Protein AF-A0A2M8C7N2-F1 (afdb_monomer)

Secondary structure (DSSP, 8-state):
-EEE-----SSS---EEEE-TTSPEEEEEEE--TT--B-GGG-EE-HHHHSTTS-EE-SSSEEETTTTEESS--TTGGG-TTS-TTBSGGG-TTT-----S-EEEEEE---S-TTTS-TTSGGGGEEE-TTS-EEEEHHHHHHHHHT---EEEEETTSSTTGGGS--SS-S--TTSHHHHHHHHHHHHHHHHHHHHTTPPTT-EEEEEEETTHHHHHHHHHHHHHHHHHHTT---EEEEEEEES--SSS-TT--TTTT--S--TTSS---EEEE--TT-SSS-SPPPTTEEE---TTSPP--THHHHSGGGGTTTGGGHHHHHHHHHHHT-

Mean predicted aligned error: 15.16 Å

Solvent-accessible surface area (backbone atoms only — not comparable to full-atom values): 18308 Å² total; per-residue (Å²): 135,56,81,47,66,52,51,88,70,103,59,102,67,51,38,31,45,29,46,46,80,51,35,22,68,38,87,95,44,62,42,64,63,95,81,68,49,65,44,61,96,73,25,40,36,46,40,86,83,62,36,83,54,35,23,30,44,69,84,88,47,47,34,26,23,78,75,43,27,43,78,49,72,44,93,60,29,83,82,38,79,93,48,66,42,37,56,40,41,86,78,34,55,88,82,43,74,78,70,90,39,48,39,31,38,37,24,22,18,76,28,88,41,91,82,79,26,31,23,45,37,70,57,56,43,37,43,57,49,99,86,68,27,67,75,43,54,55,56,59,47,45,20,61,38,66,75,26,87,34,76,46,52,34,45,23,22,67,67,28,53,64,55,75,76,59,92,78,79,72,96,72,41,61,86,42,55,64,44,26,19,51,52,18,24,57,50,18,52,68,45,33,59,75,53,57,76,46,49,52,94,92,35,48,36,34,37,39,25,27,26,39,3,29,17,8,45,56,21,20,51,51,25,34,53,48,52,27,62,77,66,73,46,96,69,44,65,65,36,35,37,32,34,28,44,24,69,56,70,65,100,82,73,64,92,65,63,90,75,64,67,40,47,86,94,66,81,39,62,51,29,40,32,39,45,41,76,61,8,75,74,54,39,56,77,77,48,79,62,38,46,76,50,85,47,84,79,22,72,90,60,67,34,65,55,34,44,40,80,78,32,37,70,52,46,45,77,44,44,34,62,54,53,50,54,42,63,74,68,74,107

Radius of gyration: 21.18 Å; Cα contacts (8 Å, |Δi|>4): 649; chains: 1; bounding box: 52×59×51 Å

Nearest PDB structures (foldseek):
  6ba9-assembly1_A  TM=5.093E-01  e=1.719E-01  Escherichia coli
  5sye-assembly1_A  TM=3.442E-01  e=2.818E-01  Sus scrofa
  8otz-assembly1_OA  TM=2.436E-01  e=1.049E-01  Bos taurus
  1ghr-assembly1_A  TM=4.992E-01  e=4.271E+00  Hordeum vulgare
  6u42-assembly1_I7  TM=2.974E-01  e=9.696E-01  Chlamydomonas reinhardtii

pLDDT: mean 73.56, std 16.64, range [27.42, 95.62]

Foldseek 3Di:
DDWDWADDDDDDFTFIFDADLLFHTDPPGTTDDPPDQAGPPRFGDPCPPPHDRQWGCPPVFIDGSVVQWTPDFQPCVVVVVVAGRTHAQSVCSVPDHDDPAAEEEEEAAADDDPPQCQQFDQSVQFDADPVRGTPDRLPCLLCVLVVGPHYGGHHLQVGHCPQVPPPPDDPLGSPDLVNSLVQLLVVLLVVQVVNQVSHDPPYAYEYEYAESRLSSPQSNVVNNVVVCVVVVRPYYHAEYEYELYAPNDDPPDPPPPPPDCADPPRNRHAYEYEADQAQQGRHDDDDRNYHYDDLVPFDDDHHVVRRRSNSCVVVSNCSSVVSVVSVVVVD

Structure (mmCIF, N/CA/C/O backbone):
data_AF-A0A2M8C7N2-F1
#
_entry.id   AF-A0A2M8C7N2-F1
#
loop_
_atom_site.group_PDB
_atom_site.id
_atom_site.type_symbol
_atom_site.label_atom_id
_atom_site.label_alt_id
_atom_site.label_comp_id
_atom_site.label_asym_id
_atom_site.label_entity_id
_atom_site.label_seq_id
_atom_site.pdbx_PDB_ins_code
_atom_site.Cartn_x
_atom_site.Cartn_y
_atom_site.Cartn_z
_atom_site.occupancy
_atom_site.B_iso_or_equiv
_atom_site.auth_seq_id
_atom_site.auth_comp_id
_atom_site.auth_asym_id
_atom_site.auth_atom_id
_atom_site.pdbx_PDB_model_num
ATOM 1 N N . MET A 1 1 ? 1.903 -23.472 -10.186 1.00 27.42 1 MET A N 1
ATOM 2 C CA . MET A 1 1 ? 3.137 -23.854 -9.473 1.00 27.42 1 MET A CA 1
ATOM 3 C C . MET A 1 1 ? 3.606 -22.587 -8.793 1.00 27.42 1 MET A C 1
ATOM 5 O O . MET A 1 1 ? 3.911 -21.643 -9.506 1.00 27.42 1 MET A O 1
ATOM 9 N N . PHE A 1 2 ? 3.488 -22.507 -7.470 1.00 33.66 2 PHE A N 1
ATOM 10 C CA . PHE A 1 2 ? 3.912 -21.333 -6.708 1.00 33.66 2 PHE A CA 1
ATOM 11 C C . PHE A 1 2 ? 5.270 -21.667 -6.108 1.00 33.66 2 PHE A C 1
ATOM 13 O O . PHE A 1 2 ? 5.347 -22.578 -5.290 1.00 33.66 2 PHE A O 1
ATOM 20 N N . VAL A 1 3 ? 6.301 -20.983 -6.596 1.00 30.25 3 VAL A N 1
ATOM 21 C CA . VAL A 1 3 ? 7.668 -21.055 -6.082 1.00 30.25 3 VAL A CA 1
ATOM 22 C C . VAL A 1 3 ? 7.855 -19.807 -5.233 1.00 30.25 3 VAL A C 1
ATOM 24 O O . VAL A 1 3 ? 7.684 -18.704 -5.753 1.00 30.25 3 VAL A O 1
ATOM 27 N N . ASP A 1 4 ? 8.173 -19.967 -3.953 1.00 39.66 4 ASP A N 1
ATOM 28 C CA . ASP A 1 4 ? 8.592 -18.858 -3.095 1.00 39.66 4 ASP A CA 1
ATOM 29 C C . ASP A 1 4 ? 10.072 -19.035 -2.723 1.00 39.66 4 ASP A C 1
ATOM 31 O O . ASP A 1 4 ? 10.454 -20.080 -2.187 1.00 39.66 4 ASP A O 1
ATOM 35 N N . GLY A 1 5 ? 10.886 -18.018 -3.030 1.00 39.62 5 GLY A N 1
ATOM 36 C CA . GLY A 1 5 ? 12.242 -17.830 -2.503 1.00 39.62 5 GLY A CA 1
ATOM 37 C C . GLY A 1 5 ? 13.431 -18.213 -3.400 1.00 39.62 5 GLY A C 1
ATOM 38 O O . GLY A 1 5 ? 13.635 -19.372 -3.763 1.00 39.62 5 GLY A O 1
ATOM 39 N N . LEU A 1 6 ? 14.303 -17.227 -3.633 1.00 31.08 6 LEU A N 1
ATOM 40 C CA . LEU A 1 6 ? 15.757 -17.385 -3.575 1.00 31.08 6 LEU A CA 1
ATOM 41 C C . LEU A 1 6 ? 16.323 -16.124 -2.882 1.00 31.08 6 LEU A C 1
ATOM 43 O O . LEU A 1 6 ? 16.165 -15.020 -3.385 1.00 31.08 6 LEU A O 1
ATOM 47 N N . GLU A 1 7 ? 16.949 -16.284 -1.714 1.00 36.16 7 GLU A N 1
ATOM 48 C CA . GLU A 1 7 ? 17.779 -15.274 -1.033 1.00 36.16 7 GLU A CA 1
ATOM 49 C C . GLU A 1 7 ? 19.235 -15.781 -1.009 1.00 36.16 7 GLU A C 1
ATOM 51 O O . GLU A 1 7 ? 19.478 -16.985 -0.857 1.00 36.16 7 GLU A O 1
ATOM 56 N N . LYS A 1 8 ? 20.220 -14.880 -1.131 1.00 32.06 8 LYS A N 1
ATOM 57 C CA . LYS A 1 8 ? 21.636 -15.161 -0.839 1.00 32.06 8 LYS A CA 1
ATOM 58 C C . LYS A 1 8 ? 22.220 -14.075 0.067 1.00 32.06 8 LYS A C 1
ATOM 60 O O . LYS A 1 8 ? 22.469 -12.961 -0.379 1.00 32.06 8 LYS A O 1
ATOM 65 N N . SER A 1 9 ? 22.534 -14.435 1.311 1.00 29.16 9 SER A N 1
ATOM 66 C CA . SER A 1 9 ? 23.458 -13.693 2.177 1.00 29.16 9 SER A CA 1
ATOM 67 C C . SER A 1 9 ? 24.380 -14.662 2.916 1.00 29.16 9 SER A C 1
ATOM 69 O O . SER A 1 9 ? 23.913 -15.618 3.527 1.00 29.16 9 SER A O 1
ATOM 71 N N . ALA A 1 10 ? 25.684 -14.402 2.781 1.00 35.78 10 ALA A N 1
ATOM 72 C CA . ALA A 1 10 ? 26.840 -14.710 3.637 1.00 35.78 10 ALA A CA 1
ATOM 73 C C . ALA A 1 10 ? 26.856 -15.959 4.553 1.00 35.78 10 ALA A C 1
ATOM 75 O O . ALA A 1 10 ? 27.556 -15.976 5.556 1.00 35.78 10 ALA A O 1
ATOM 76 N N . SER A 1 11 ? 26.166 -17.030 4.193 1.00 35.72 11 SER A N 1
ATOM 77 C CA . SER A 1 11 ? 26.468 -18.424 4.530 1.00 35.72 11 SER A CA 1
ATOM 78 C C . SER A 1 11 ? 25.522 -19.252 3.672 1.00 35.72 11 SER A C 1
ATOM 80 O O . SER A 1 11 ? 24.312 -19.095 3.773 1.00 35.72 11 SER A O 1
ATOM 82 N N . ASP A 1 12 ? 26.071 -20.031 2.750 1.00 42.28 12 ASP A N 1
ATOM 83 C CA . ASP A 1 12 ? 25.398 -20.572 1.565 1.00 42.28 12 ASP A CA 1
ATOM 84 C C . ASP A 1 12 ? 24.236 -21.545 1.896 1.00 42.28 12 ASP A C 1
ATOM 86 O O . ASP A 1 12 ? 24.397 -22.762 1.840 1.00 42.28 12 ASP A O 1
ATOM 90 N N . GLN A 1 13 ? 23.053 -21.019 2.247 1.00 41.50 13 GLN A N 1
ATOM 91 C CA . GLN A 1 13 ? 21.801 -21.775 2.382 1.00 41.50 13 GLN A CA 1
ATOM 92 C C . GLN A 1 13 ? 20.613 -20.963 1.838 1.00 41.50 13 GLN A C 1
ATOM 94 O O . GLN A 1 13 ? 20.107 -20.042 2.469 1.00 41.50 13 GLN A O 1
ATOM 99 N N . LYS A 1 14 ? 20.184 -21.314 0.623 1.00 52.25 14 LYS A N 1
ATOM 100 C CA . LYS A 1 14 ? 18.955 -20.852 -0.045 1.00 52.25 14 LYS A CA 1
ATOM 101 C C . LYS A 1 14 ? 17.700 -21.306 0.727 1.00 52.25 14 LYS A C 1
ATOM 103 O O . LYS A 1 14 ? 17.721 -22.345 1.377 1.00 52.25 14 LYS A O 1
ATOM 108 N N . ILE A 1 15 ? 16.591 -20.577 0.607 1.00 57.19 15 ILE A N 1
ATOM 109 C CA . ILE A 1 15 ? 15.266 -21.018 1.076 1.00 57.19 15 ILE A CA 1
ATOM 110 C C . ILE A 1 15 ? 14.335 -21.063 -0.130 1.00 57.19 15 ILE A C 1
ATOM 112 O O . ILE A 1 15 ? 14.239 -20.074 -0.845 1.00 57.19 15 ILE A O 1
ATOM 116 N N . CYS A 1 16 ? 13.698 -22.197 -0.385 1.00 64.38 16 CYS A N 1
ATOM 117 C CA . CYS A 1 16 ? 12.752 -22.422 -1.472 1.00 64.38 16 CYS A CA 1
ATOM 118 C C . CYS A 1 16 ? 11.651 -23.343 -0.951 1.00 64.38 16 CYS A C 1
ATOM 120 O O . CYS A 1 16 ? 11.964 -24.375 -0.356 1.00 64.38 16 CYS A O 1
ATOM 122 N N . LYS A 1 17 ? 10.379 -22.985 -1.130 1.00 72.38 17 LYS A N 1
ATOM 123 C CA . LYS A 1 17 ? 9.247 -23.832 -0.729 1.00 72.38 17 LYS A CA 1
ATOM 124 C C . LYS A 1 17 ? 8.181 -23.840 -1.812 1.00 72.38 17 LYS A C 1
ATOM 126 O O . LYS A 1 17 ? 7.663 -22.790 -2.187 1.00 72.38 17 LYS A O 1
ATOM 131 N N . ASP A 1 18 ? 7.828 -25.038 -2.256 1.00 76.81 18 ASP A N 1
ATOM 132 C CA . ASP A 1 18 ? 6.718 -25.265 -3.170 1.00 76.81 18 ASP A CA 1
ATOM 133 C C . ASP A 1 18 ? 5.496 -25.779 -2.408 1.00 76.81 18 ASP A C 1
ATOM 135 O O . ASP A 1 18 ? 5.594 -26.694 -1.584 1.00 76.81 18 ASP A O 1
ATOM 139 N N . TYR A 1 19 ? 4.317 -25.266 -2.763 1.00 80.00 19 TYR A N 1
ATOM 140 C CA . TYR A 1 19 ? 3.063 -25.621 -2.100 1.00 80.00 19 TYR A CA 1
ATOM 141 C C . TYR A 1 19 ? 2.024 -26.222 -3.054 1.00 80.00 19 TYR A C 1
ATOM 143 O O . TYR A 1 19 ? 1.900 -25.829 -4.218 1.00 80.00 19 TYR A O 1
ATOM 151 N N . TYR A 1 20 ? 1.223 -27.155 -2.536 1.00 81.38 20 TYR A N 1
ATOM 152 C CA . TYR A 1 20 ? -0.060 -27.538 -3.129 1.00 81.38 20 TYR A CA 1
ATOM 153 C C . TYR A 1 20 ? -1.084 -26.398 -2.983 1.00 81.38 20 TYR A C 1
ATOM 155 O O . TYR A 1 20 ? -0.875 -25.457 -2.223 1.00 81.38 20 TYR A O 1
ATOM 163 N N . ALA A 1 21 ? -2.228 -26.492 -3.673 1.00 77.00 21 ALA A N 1
ATOM 164 C CA . ALA A 1 21 ? -3.228 -25.415 -3.743 1.00 77.00 21 ALA A CA 1
ATOM 165 C C . ALA A 1 21 ? -3.735 -24.905 -2.377 1.00 77.00 21 ALA A C 1
ATOM 167 O O . ALA A 1 21 ? -4.110 -23.745 -2.265 1.00 77.00 21 ALA A O 1
ATOM 168 N N . PHE A 1 22 ? -3.732 -25.755 -1.349 1.00 75.62 22 PHE A N 1
ATOM 169 C CA . PHE A 1 22 ? -4.149 -25.418 0.016 1.00 75.62 22 PHE A CA 1
ATOM 170 C C . PHE A 1 22 ? -2.965 -25.147 0.961 1.00 75.62 22 PHE A C 1
ATOM 172 O O . PHE A 1 22 ? -3.141 -25.085 2.172 1.00 75.62 22 PHE A O 1
ATOM 179 N N . GLY A 1 23 ? -1.753 -24.981 0.435 1.00 81.12 23 GLY A N 1
ATOM 180 C CA . GLY A 1 23 ? -0.596 -24.581 1.230 1.00 81.12 23 GLY A CA 1
ATOM 181 C C . GLY A 1 23 ? 0.201 -25.706 1.865 1.00 81.12 23 GLY A C 1
ATOM 182 O O . GLY A 1 23 ? 1.088 -25.434 2.668 1.00 81.12 23 GLY A O 1
ATOM 183 N N . ALA A 1 24 ? -0.092 -26.968 1.541 1.00 86.44 24 ALA A N 1
ATOM 184 C CA . ALA A 1 24 ? 0.727 -28.085 2.003 1.00 86.44 24 ALA A CA 1
ATOM 185 C C . ALA A 1 24 ? 2.068 -28.084 1.266 1.00 86.44 24 ALA A C 1
ATOM 187 O O . ALA A 1 24 ? 2.095 -27.947 0.042 1.00 86.44 24 ALA A O 1
ATOM 188 N N . LEU A 1 25 ? 3.163 -28.268 2.001 1.00 84.38 25 LEU A N 1
ATOM 189 C CA . LEU A 1 25 ? 4.501 -28.367 1.424 1.00 84.38 25 LEU A CA 1
ATOM 190 C C . LEU A 1 25 ? 4.594 -29.567 0.474 1.00 84.38 25 LEU A C 1
ATOM 192 O O . LEU A 1 25 ? 4.187 -30.681 0.811 1.00 84.38 25 LEU A O 1
ATOM 196 N N . MET A 1 26 ? 5.157 -29.356 -0.715 1.00 81.06 26 MET A N 1
ATOM 197 C CA . MET A 1 26 ? 5.355 -30.426 -1.688 1.00 81.06 26 MET A CA 1
ATOM 198 C C . MET A 1 26 ? 6.581 -31.265 -1.303 1.00 81.06 26 MET A C 1
ATOM 200 O O . MET A 1 26 ? 7.676 -30.708 -1.194 1.00 81.06 26 MET A O 1
ATOM 204 N N . PRO A 1 27 ? 6.450 -32.592 -1.110 1.00 81.56 27 PRO A N 1
ATOM 205 C CA . PRO A 1 27 ? 7.571 -33.443 -0.724 1.00 81.56 27 PRO A CA 1
ATOM 206 C C . PRO A 1 27 ? 8.775 -33.276 -1.657 1.00 81.56 27 PRO A C 1
ATOM 208 O O . PRO A 1 27 ? 8.628 -33.265 -2.879 1.00 81.56 27 PRO A O 1
ATOM 211 N N . GLY A 1 28 ? 9.968 -33.130 -1.075 1.00 75.88 28 GLY A N 1
ATOM 212 C CA . GLY A 1 28 ? 11.225 -33.003 -1.823 1.00 75.88 28 GLY A CA 1
ATOM 213 C C . GLY A 1 28 ? 11.419 -31.684 -2.579 1.00 75.88 28 GLY A C 1
ATOM 214 O O . GLY A 1 28 ? 12.415 -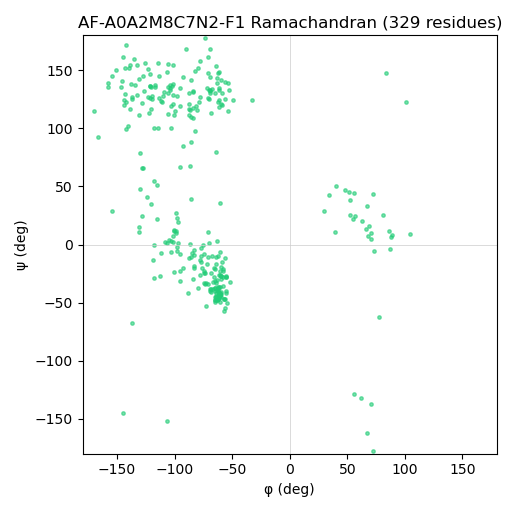31.544 -3.280 1.00 75.88 28 GLY A O 1
ATOM 215 N N . ARG A 1 29 ? 10.502 -30.717 -2.444 1.00 75.00 29 ARG A N 1
ATOM 216 C CA . ARG A 1 29 ? 10.580 -29.395 -3.092 1.00 75.00 29 ARG A CA 1
ATOM 217 C C . ARG A 1 29 ? 10.600 -28.254 -2.082 1.00 75.00 29 ARG A C 1
ATOM 219 O O . ARG A 1 29 ? 10.034 -27.193 -2.306 1.00 75.00 29 ARG A O 1
ATOM 226 N N . ASN A 1 30 ? 11.248 -28.513 -0.948 1.00 74.19 30 ASN A N 1
ATOM 227 C CA . ASN A 1 30 ? 11.473 -27.522 0.092 1.00 74.19 30 ASN A CA 1
ATOM 228 C C . ASN A 1 30 ? 12.935 -27.579 0.513 1.00 74.19 30 ASN A C 1
ATOM 230 O O . ASN A 1 30 ? 13.450 -28.647 0.843 1.00 74.19 30 ASN A O 1
ATOM 234 N N . TYR A 1 31 ? 13.584 -26.429 0.516 1.00 68.88 31 TYR A N 1
ATOM 235 C CA . TYR A 1 31 ? 14.926 -26.220 1.016 1.00 68.88 31 TYR A CA 1
ATOM 236 C C . TYR A 1 31 ? 14.846 -25.035 1.974 1.00 68.88 31 TYR A C 1
ATOM 238 O O . TYR A 1 31 ? 14.323 -23.993 1.606 1.00 68.88 31 TYR A O 1
ATOM 246 N N . SER A 1 32 ? 15.228 -25.208 3.234 1.00 63.84 32 SER A N 1
ATOM 247 C CA . SER A 1 32 ? 15.147 -24.154 4.249 1.00 63.84 32 SER A CA 1
ATOM 248 C C . SER A 1 32 ? 16.124 -24.475 5.377 1.00 63.84 32 SER A C 1
ATOM 250 O O . SER A 1 32 ? 16.183 -25.640 5.770 1.00 63.84 32 SER A O 1
ATOM 252 N N . PRO A 1 33 ? 16.849 -23.491 5.935 1.00 58.22 33 PRO A N 1
ATOM 253 C CA . PRO A 1 33 ? 17.479 -23.640 7.235 1.00 58.22 33 PRO A CA 1
ATOM 254 C C . PRO A 1 33 ? 16.390 -23.865 8.293 1.00 58.22 33 PRO A C 1
ATOM 256 O O . PRO A 1 33 ? 15.285 -23.316 8.183 1.00 58.22 33 PRO A O 1
ATOM 259 N N . ASP A 1 34 ? 16.712 -24.648 9.325 1.00 58.06 34 ASP A N 1
ATOM 260 C CA . ASP A 1 34 ? 15.796 -25.010 10.423 1.00 58.06 34 ASP A CA 1
ATOM 261 C C . ASP A 1 34 ? 15.252 -23.788 11.195 1.00 58.06 34 ASP A C 1
ATOM 263 O O . ASP A 1 34 ? 14.271 -23.891 11.926 1.00 58.06 34 ASP A O 1
ATOM 267 N N . SER A 1 35 ? 15.863 -22.612 11.020 1.00 61.53 35 SER A N 1
ATOM 268 C CA . SER A 1 35 ? 15.507 -21.361 11.694 1.00 61.53 35 SER A CA 1
ATOM 269 C C . SER A 1 35 ? 14.398 -20.543 11.016 1.00 61.53 35 SER A C 1
ATOM 271 O O . SER A 1 35 ? 13.911 -19.584 11.617 1.00 61.53 35 SER A O 1
ATOM 273 N N . TYR A 1 36 ? 13.987 -20.867 9.784 1.00 69.62 36 TYR A N 1
ATOM 274 C CA . TYR A 1 36 ? 12.999 -20.059 9.061 1.00 69.62 36 TYR A CA 1
ATOM 275 C C . TYR A 1 36 ? 11.560 -20.431 9.435 1.00 69.62 36 TYR A C 1
ATOM 277 O O . TYR A 1 36 ? 11.092 -21.545 9.182 1.00 69.62 36 TYR A O 1
ATOM 285 N N . ARG A 1 37 ? 10.840 -19.460 10.005 1.00 74.69 37 ARG A N 1
ATOM 286 C CA . ARG A 1 37 ? 9.530 -19.670 10.635 1.00 74.69 37 ARG A CA 1
ATOM 287 C C . ARG A 1 37 ? 8.331 -19.384 9.740 1.00 74.69 37 ARG A C 1
ATOM 289 O O . ARG A 1 37 ? 7.240 -19.721 10.149 1.00 74.69 37 ARG A O 1
ATOM 296 N N . PHE A 1 38 ? 8.476 -18.821 8.541 1.00 76.19 38 PHE A N 1
ATOM 297 C CA . PHE A 1 38 ? 7.322 -18.443 7.705 1.00 76.19 38 PHE A CA 1
ATOM 298 C C . PHE A 1 38 ? 7.036 -19.450 6.579 1.00 76.19 38 PHE A C 1
ATOM 300 O O . PHE A 1 38 ? 7.917 -20.209 6.153 1.00 76.19 38 PHE A O 1
ATOM 307 N N . GLY A 1 39 ? 5.783 -19.504 6.129 1.00 75.19 39 GLY A N 1
ATOM 308 C CA . GLY A 1 39 ? 5.278 -20.507 5.197 1.00 75.19 39 GLY A CA 1
ATOM 309 C C . GLY A 1 39 ? 4.232 -19.976 4.214 1.00 75.19 39 GLY A C 1
ATOM 310 O O . GLY A 1 39 ? 4.307 -18.845 3.738 1.00 75.19 39 GLY A O 1
ATOM 311 N N . PHE A 1 40 ? 3.258 -20.821 3.878 1.00 74.12 40 PHE A N 1
ATOM 312 C CA . PHE A 1 40 ? 2.191 -20.497 2.929 1.00 74.12 40 PHE A CA 1
ATOM 313 C C . PHE A 1 40 ? 1.416 -19.231 3.337 1.00 74.12 40 PHE A C 1
ATOM 315 O O . PHE A 1 40 ? 1.136 -19.017 4.516 1.00 74.12 40 PHE A O 1
ATOM 322 N N . ASN A 1 41 ? 1.079 -18.390 2.352 1.00 64.12 41 ASN A N 1
ATOM 323 C CA . ASN A 1 41 ? 0.494 -17.052 2.537 1.00 64.12 41 ASN A CA 1
ATOM 324 C C . ASN A 1 41 ? 1.310 -16.108 3.446 1.00 64.12 41 ASN A C 1
ATOM 326 O O . ASN A 1 41 ? 0.757 -15.156 3.987 1.00 64.12 41 ASN A O 1
ATOM 330 N N . GLY A 1 42 ? 2.614 -16.356 3.621 1.00 69.25 42 GLY A N 1
ATOM 331 C CA . GLY A 1 42 ? 3.477 -15.557 4.495 1.00 69.25 42 GLY A CA 1
ATOM 332 C C . GLY A 1 42 ? 3.194 -15.746 5.988 1.00 69.25 42 GLY A C 1
ATOM 333 O O . GLY A 1 42 ? 3.732 -15.000 6.802 1.00 69.25 42 GLY A O 1
ATOM 334 N N . MET A 1 43 ? 2.365 -16.729 6.349 1.00 71.38 43 MET A N 1
ATOM 335 C CA . MET A 1 43 ? 1.972 -16.988 7.731 1.00 71.38 43 MET A CA 1
ATOM 336 C C . MET A 1 43 ? 3.053 -17.755 8.478 1.00 71.38 43 MET A C 1
ATOM 338 O O . MET A 1 43 ? 3.831 -18.511 7.886 1.00 71.38 43 MET A O 1
ATOM 342 N N . GLU A 1 44 ? 3.110 -17.553 9.790 1.00 77.62 44 GLU A N 1
ATOM 343 C CA . GLU A 1 44 ? 4.074 -18.239 10.637 1.00 77.62 44 GLU A CA 1
ATOM 344 C C . GLU A 1 44 ? 3.732 -19.734 10.731 1.00 77.62 44 GLU A C 1
ATOM 346 O O . GLU A 1 44 ? 2.586 -20.121 10.937 1.00 77.62 44 GLU A O 1
ATOM 351 N N . MET A 1 45 ? 4.729 -20.592 10.548 1.00 82.56 45 MET A N 1
ATOM 352 C CA . MET A 1 45 ? 4.637 -22.031 10.725 1.00 82.56 45 MET A CA 1
ATOM 353 C C . MET A 1 45 ? 4.893 -22.382 12.185 1.00 82.56 45 MET A C 1
ATOM 355 O O . MET A 1 45 ? 6.011 -22.249 12.691 1.00 82.56 45 MET A O 1
ATOM 359 N N . ASP A 1 46 ? 3.870 -22.924 12.826 1.00 83.12 46 ASP A N 1
ATOM 360 C CA . ASP A 1 46 ? 4.001 -23.563 14.124 1.00 83.12 46 ASP A CA 1
ATOM 361 C C . ASP A 1 46 ? 4.408 -25.033 13.934 1.00 83.12 46 ASP A C 1
ATOM 363 O O . ASP A 1 46 ? 3.593 -25.951 13.807 1.00 83.12 46 ASP A O 1
ATOM 367 N N . ASN A 1 47 ? 5.714 -25.270 13.871 1.00 82.12 47 ASN A N 1
ATOM 368 C CA . ASN A 1 47 ? 6.239 -26.610 13.623 1.00 82.12 47 ASN A CA 1
ATOM 369 C C . ASN A 1 47 ? 6.178 -27.526 14.860 1.00 82.12 47 ASN A C 1
ATOM 371 O O . ASN A 1 47 ? 6.407 -28.729 14.714 1.00 82.12 47 ASN A O 1
ATOM 375 N N . GLU A 1 48 ? 5.866 -27.002 16.052 1.00 79.50 48 GLU A N 1
ATOM 376 C CA . GLU A 1 48 ? 5.872 -27.775 17.302 1.00 79.50 48 GLU A CA 1
ATOM 377 C C . GLU A 1 48 ? 4.692 -28.750 17.377 1.00 79.50 48 GLU A C 1
ATOM 379 O O . GLU A 1 48 ? 4.818 -29.855 17.905 1.00 79.50 48 GLU A O 1
ATOM 384 N N . VAL A 1 49 ? 3.547 -28.371 16.804 1.00 76.06 49 VAL A N 1
ATOM 385 C CA . VAL A 1 49 ? 2.291 -29.114 16.989 1.00 76.06 49 VAL A CA 1
ATOM 386 C C . VAL A 1 49 ? 2.113 -30.234 15.961 1.00 76.06 49 VAL A C 1
ATOM 388 O O . VAL A 1 49 ? 1.654 -31.327 16.297 1.00 76.06 49 VAL A O 1
ATOM 391 N N . LYS A 1 50 ? 2.436 -29.985 14.684 1.00 79.44 50 LYS A N 1
ATOM 392 C CA . LYS A 1 50 ? 2.168 -30.926 13.569 1.00 79.44 50 LYS A CA 1
ATOM 393 C C . LYS A 1 50 ? 3.375 -31.187 12.666 1.00 79.44 50 LYS A C 1
ATOM 395 O O . LYS A 1 50 ? 3.225 -31.752 11.576 1.00 79.44 50 LYS A O 1
ATOM 400 N N . GLY A 1 51 ? 4.567 -30.818 13.124 1.00 80.25 51 GLY A N 1
ATOM 401 C CA . GLY A 1 51 ? 5.784 -30.868 12.326 1.00 80.25 51 GLY A CA 1
ATOM 402 C C . GLY A 1 51 ? 5.818 -29.787 11.245 1.00 80.25 51 GLY A C 1
ATOM 403 O O . GLY A 1 51 ? 4.908 -28.967 11.116 1.00 80.25 51 GLY A O 1
ATOM 404 N N . THR A 1 52 ? 6.886 -29.802 10.452 1.00 80.25 52 THR A N 1
ATOM 405 C CA . THR A 1 52 ? 7.248 -28.694 9.565 1.00 80.25 52 THR A CA 1
ATOM 406 C C . THR A 1 52 ? 6.166 -28.337 8.544 1.00 80.25 52 THR A C 1
ATOM 408 O O . THR A 1 52 ? 5.805 -29.163 7.707 1.00 80.25 52 THR A O 1
ATOM 411 N N . GLY A 1 53 ? 5.683 -27.090 8.592 1.00 76.06 53 GLY A N 1
ATOM 412 C CA . GLY A 1 53 ? 4.763 -26.503 7.608 1.00 76.06 53 GLY A CA 1
ATOM 413 C C . GLY A 1 53 ? 3.346 -27.080 7.601 1.00 76.06 53 GLY A C 1
ATOM 414 O O . GLY A 1 53 ? 2.616 -26.880 6.634 1.00 76.06 53 GLY A O 1
ATOM 415 N N . ASN A 1 54 ? 2.954 -27.798 8.657 1.00 84.44 54 ASN A N 1
ATOM 416 C CA . ASN A 1 54 ? 1.645 -28.458 8.767 1.00 84.44 54 ASN A CA 1
ATOM 417 C C . ASN A 1 54 ? 0.678 -27.764 9.734 1.00 84.44 54 ASN A C 1
ATOM 419 O O . ASN A 1 54 ? -0.437 -28.244 9.949 1.00 84.44 54 ASN A O 1
ATOM 423 N N . SER A 1 55 ? 1.114 -26.665 10.332 1.00 85.69 55 SER A N 1
ATOM 424 C CA . SER A 1 55 ? 0.319 -25.794 11.184 1.00 85.69 55 SER A CA 1
ATOM 425 C C . SER A 1 55 ? 0.759 -24.372 10.883 1.00 85.69 55 SER A C 1
ATOM 427 O O . SER A 1 55 ? 1.953 -24.075 10.934 1.00 85.69 55 SER A O 1
ATOM 429 N N . LEU A 1 56 ? -0.184 -23.528 10.487 1.00 79.94 56 LEU A N 1
ATOM 430 C CA . LEU A 1 56 ? 0.074 -22.141 10.130 1.00 79.94 56 LEU A CA 1
ATOM 431 C C . LEU A 1 56 ? -0.764 -21.243 11.028 1.00 79.94 56 LEU A C 1
ATOM 433 O O . LEU A 1 56 ? -1.982 -21.416 11.108 1.00 79.94 56 LEU A O 1
ATOM 437 N N . ASP A 1 57 ? -0.114 -20.303 11.695 1.00 78.75 57 ASP A N 1
ATOM 438 C CA . ASP A 1 57 ? -0.778 -19.320 12.532 1.00 78.75 57 ASP A CA 1
ATOM 439 C C . ASP A 1 57 ? -1.231 -18.130 11.677 1.00 78.75 57 ASP A C 1
ATOM 441 O O . ASP A 1 57 ? -0.418 -17.360 11.168 1.00 78.75 57 ASP A O 1
ATOM 445 N N . PHE A 1 58 ? -2.549 -18.008 11.499 1.00 68.19 58 PHE A N 1
ATOM 446 C CA . PHE A 1 58 ? -3.200 -16.878 10.828 1.00 68.19 58 PHE A CA 1
ATOM 447 C C . PHE A 1 58 ? -3.720 -15.846 11.852 1.00 68.19 58 PHE A C 1
ATOM 449 O O . PHE A 1 58 ? -4.635 -15.073 11.570 1.00 68.19 58 PHE A O 1
ATOM 456 N N . GLY A 1 59 ? -3.202 -15.871 13.081 1.00 76.31 59 GLY A N 1
ATOM 457 C CA . GLY A 1 59 ? -3.547 -14.991 14.194 1.00 76.31 59 GLY A CA 1
ATOM 458 C C . GLY A 1 59 ? -4.866 -15.364 14.868 1.00 76.31 59 GLY A C 1
ATOM 459 O O . GLY A 1 59 ? -4.904 -15.711 16.045 1.00 76.31 59 GLY A O 1
ATOM 460 N N . ALA A 1 60 ? -5.979 -15.295 14.135 1.00 64.12 60 ALA A N 1
ATOM 461 C CA . ALA A 1 60 ? -7.301 -15.598 14.692 1.00 64.12 60 ALA A CA 1
ATOM 462 C C . ALA A 1 60 ? -7.566 -17.107 14.820 1.00 64.12 60 ALA A C 1
ATOM 464 O O . ALA A 1 60 ? -8.393 -17.535 15.627 1.00 64.12 60 ALA A O 1
ATOM 465 N N . ARG A 1 61 ? -6.913 -17.912 13.977 1.00 77.88 61 ARG A N 1
ATOM 466 C CA . ARG A 1 61 ? -7.097 -19.361 13.883 1.00 77.88 61 ARG A CA 1
ATOM 467 C C . ARG A 1 61 ? -5.805 -20.021 13.425 1.00 77.88 61 ARG A C 1
ATOM 469 O O . ARG A 1 61 ? -5.072 -19.470 12.610 1.00 77.88 61 ARG A O 1
ATOM 476 N N . ILE A 1 62 ? -5.614 -21.260 13.864 1.00 82.31 62 ILE A N 1
ATOM 477 C CA . ILE A 1 62 ? -4.582 -22.140 13.325 1.00 82.31 62 ILE A CA 1
ATOM 478 C C . ILE A 1 62 ? -5.139 -22.895 12.115 1.00 82.31 62 ILE A C 1
ATOM 480 O O . ILE A 1 62 ? -6.225 -23.484 12.175 1.00 82.31 62 ILE A O 1
ATOM 484 N N . TYR A 1 63 ? -4.388 -22.883 11.021 1.00 83.75 63 TYR A N 1
ATOM 485 C CA . TYR A 1 63 ? -4.712 -23.536 9.760 1.00 83.75 63 TYR A CA 1
ATOM 486 C C . TYR A 1 63 ? -3.896 -24.819 9.572 1.00 83.75 63 TYR A C 1
ATOM 488 O O . TYR A 1 63 ? -2.683 -24.820 9.772 1.00 83.75 63 TYR A O 1
ATOM 496 N N . ASP A 1 64 ? -4.549 -25.907 9.151 1.00 88.38 64 ASP A N 1
ATOM 497 C CA . ASP A 1 64 ? -3.871 -27.137 8.726 1.00 88.38 64 ASP A CA 1
ATOM 498 C C . ASP A 1 64 ? -3.873 -27.227 7.192 1.00 88.38 64 ASP A C 1
ATOM 500 O O . ASP A 1 64 ? -4.880 -27.634 6.590 1.00 88.38 64 ASP A O 1
ATOM 504 N N . PRO A 1 65 ? -2.754 -26.873 6.537 1.00 84.38 65 PRO A N 1
ATOM 505 C CA . PRO A 1 65 ? -2.659 -26.865 5.083 1.00 84.38 65 PRO A CA 1
ATOM 506 C C . PRO A 1 65 ? -2.784 -28.251 4.443 1.00 84.38 65 PRO A C 1
ATOM 508 O O . PRO A 1 65 ? -3.137 -28.349 3.268 1.00 84.38 65 PRO A O 1
ATOM 511 N N . ARG A 1 66 ? -2.535 -29.338 5.191 1.00 86.12 66 ARG A N 1
ATOM 512 C CA . ARG A 1 66 ? -2.688 -30.712 4.678 1.00 86.12 66 ARG A CA 1
ATOM 513 C C . ARG A 1 66 ? -4.152 -31.071 4.478 1.00 86.12 66 ARG A C 1
ATOM 515 O O . ARG A 1 66 ? -4.485 -31.833 3.577 1.00 86.12 66 ARG A O 1
ATOM 522 N N . LEU A 1 67 ? -5.008 -30.545 5.350 1.00 86.50 67 LEU A N 1
ATOM 523 C CA . LEU A 1 67 ? -6.448 -30.773 5.315 1.00 86.50 67 LEU A CA 1
ATOM 524 C C . LEU A 1 67 ? -7.181 -29.690 4.522 1.00 86.50 67 LEU A C 1
ATOM 526 O O . LEU A 1 67 ? -8.315 -29.909 4.099 1.00 86.50 67 LEU A O 1
ATOM 530 N N . GLY A 1 68 ? -6.569 -28.519 4.338 1.00 83.88 68 GLY A N 1
ATOM 531 C CA . GLY A 1 68 ? -7.251 -27.365 3.766 1.00 83.88 68 GLY A CA 1
ATOM 532 C C . GLY A 1 68 ? -8.347 -26.827 4.688 1.00 83.88 68 GLY A C 1
ATOM 533 O O . GLY A 1 68 ? -9.410 -26.417 4.213 1.00 83.88 68 GLY A O 1
ATOM 534 N N . ARG A 1 69 ? -8.149 -26.916 6.012 1.00 85.19 69 ARG A N 1
ATOM 535 C CA . ARG A 1 69 ? -9.171 -26.610 7.026 1.00 85.19 69 ARG A CA 1
ATOM 536 C C . ARG A 1 69 ? -8.600 -25.851 8.216 1.00 85.19 69 ARG A C 1
ATOM 538 O O . ARG A 1 69 ? -7.441 -26.029 8.589 1.00 85.19 69 ARG A O 1
ATOM 545 N N . TRP A 1 70 ? -9.457 -25.059 8.849 1.00 81.81 70 TRP A N 1
ATOM 546 C CA . TRP A 1 70 ? -9.185 -24.473 10.158 1.00 81.81 70 TRP A CA 1
ATOM 547 C C . TRP A 1 70 ? -9.231 -25.531 11.259 1.00 81.81 70 TRP A C 1
ATOM 549 O O . TRP A 1 70 ? -10.025 -26.469 11.196 1.00 81.81 70 TRP A O 1
ATOM 559 N N . LEU A 1 71 ? -8.410 -25.355 12.294 1.00 84.31 71 LEU A N 1
ATOM 560 C CA . LEU A 1 71 ? -8.441 -26.192 13.498 1.00 84.31 71 LEU A CA 1
ATOM 561 C C . LEU A 1 71 ? -9.475 -25.728 14.532 1.00 84.31 71 LEU A C 1
ATOM 563 O O . LEU A 1 71 ? -9.733 -26.439 15.500 1.00 84.31 71 LEU A O 1
ATOM 567 N N . ALA A 1 72 ? -10.097 -24.573 14.303 1.00 79.56 72 ALA A N 1
ATOM 568 C CA . ALA A 1 72 ? -11.181 -24.023 15.106 1.00 79.56 72 ALA A CA 1
ATOM 569 C C . ALA A 1 72 ? -12.330 -23.546 14.204 1.00 79.56 72 ALA A C 1
ATOM 571 O O . ALA A 1 72 ? -12.109 -23.214 13.037 1.00 79.56 72 ALA A O 1
ATOM 572 N N . CYS A 1 73 ? -13.552 -23.508 14.747 1.00 77.12 73 CYS A N 1
ATOM 573 C CA . CYS A 1 73 ? -14.702 -22.934 14.047 1.00 77.12 73 CYS A CA 1
ATOM 574 C C . CYS A 1 73 ? -14.457 -21.460 13.714 1.00 77.12 73 CYS A C 1
ATOM 576 O O . CYS A 1 73 ? -13.935 -20.715 14.542 1.00 77.12 73 CYS A O 1
ATOM 578 N N . ASP A 1 74 ? -14.905 -21.029 12.536 1.00 67.38 74 ASP A N 1
ATOM 579 C CA . ASP A 1 74 ? -15.003 -19.616 12.189 1.00 67.38 74 ASP A CA 1
ATOM 580 C C . ASP A 1 74 ? -15.933 -18.879 13.170 1.00 67.38 74 ASP A C 1
ATOM 582 O O . ASP A 1 74 ? -17.116 -19.230 13.254 1.00 67.38 74 ASP A O 1
ATOM 586 N N . PRO A 1 75 ? -15.458 -17.843 13.887 1.00 63.97 75 PRO A N 1
ATOM 587 C CA . PRO A 1 75 ? -16.315 -17.011 14.732 1.00 63.97 75 PRO A CA 1
ATOM 588 C C . PRO A 1 75 ? -17.473 -16.348 13.966 1.00 63.97 75 PRO A C 1
ATOM 590 O O . PRO A 1 75 ? -18.487 -15.992 14.561 1.00 63.97 75 PRO A O 1
ATOM 593 N N . LEU A 1 76 ? -17.3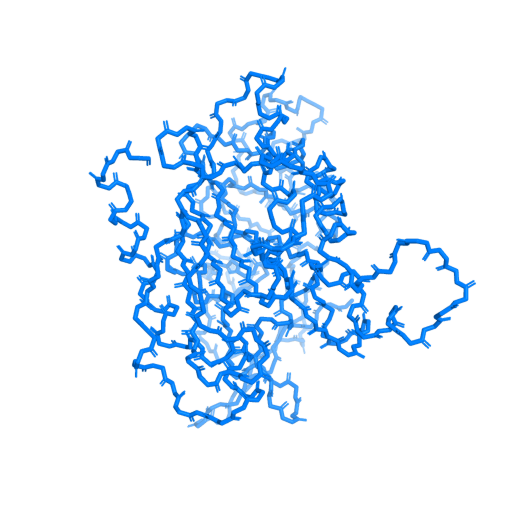40 -16.193 12.645 1.00 59.75 76 LEU A N 1
ATOM 594 C CA . LEU A 1 76 ? -18.341 -15.628 11.745 1.00 59.75 76 LEU A CA 1
ATOM 595 C C . LEU A 1 76 ? -19.129 -16.689 10.972 1.00 59.75 76 LEU A C 1
ATOM 597 O O . LEU A 1 76 ? -19.888 -16.329 10.073 1.00 59.75 76 LEU A O 1
ATOM 601 N N . ALA A 1 77 ? -19.021 -17.972 11.329 1.00 64.25 77 ALA A N 1
ATOM 602 C CA . ALA A 1 77 ? -19.747 -19.054 10.660 1.00 64.25 77 ALA A CA 1
ATOM 603 C C . ALA A 1 77 ? -21.259 -18.800 10.550 1.00 64.25 77 ALA A C 1
ATOM 605 O O . ALA A 1 77 ? -21.881 -19.171 9.562 1.00 64.25 77 ALA A O 1
ATOM 606 N N . VAL A 1 78 ? -21.847 -18.102 11.528 1.00 68.12 78 VAL A N 1
ATOM 607 C CA . VAL A 1 78 ? -23.274 -17.736 11.541 1.00 68.12 78 VAL A CA 1
ATOM 608 C C . VAL A 1 78 ? -23.671 -16.868 10.336 1.00 68.12 78 VAL A C 1
ATOM 610 O O . VAL A 1 78 ? -24.817 -16.919 9.901 1.00 68.12 78 VAL A O 1
ATOM 613 N N . LYS A 1 79 ? -22.738 -16.096 9.761 1.00 51.72 79 LYS A N 1
ATOM 614 C CA . LYS A 1 79 ? -22.977 -15.286 8.554 1.00 51.72 79 LYS A CA 1
ATOM 615 C C . LYS A 1 79 ? -22.988 -16.118 7.263 1.00 51.72 79 LYS A C 1
ATOM 617 O O . LYS A 1 79 ? -23.465 -15.628 6.245 1.00 51.72 79 LYS A O 1
ATOM 622 N N . TYR A 1 80 ? -22.494 -17.356 7.309 1.00 60.34 80 TYR A N 1
ATOM 623 C CA . TYR A 1 80 ? -22.369 -18.258 6.164 1.00 60.34 80 TYR A CA 1
ATOM 624 C C . TYR A 1 80 ? -23.003 -19.622 6.483 1.00 60.34 80 TYR A C 1
ATOM 626 O O . TYR A 1 80 ? -22.291 -20.622 6.569 1.00 60.34 80 TYR A O 1
ATOM 634 N N . PRO A 1 81 ? -24.334 -19.689 6.673 1.00 75.81 81 PRO A N 1
ATOM 635 C CA . PRO A 1 81 ? -25.008 -20.910 7.125 1.00 75.81 81 PRO A CA 1
ATOM 636 C C . PRO A 1 81 ? -24.819 -22.100 6.171 1.00 75.81 81 PRO A C 1
ATOM 638 O O . PRO A 1 81 ? -24.820 -23.246 6.617 1.00 75.81 81 PRO A O 1
ATOM 641 N N . ASP A 1 82 ? -24.597 -21.828 4.882 1.00 77.56 82 ASP A N 1
ATOM 642 C CA . ASP A 1 82 ? -24.414 -22.845 3.840 1.00 77.56 82 ASP A CA 1
ATOM 643 C C . ASP A 1 82 ? -22.955 -23.322 3.700 1.00 77.56 82 ASP A C 1
ATOM 645 O O . ASP A 1 82 ? -22.639 -24.157 2.849 1.00 77.56 82 ASP A O 1
ATOM 649 N N . VAL A 1 83 ? -22.039 -22.796 4.519 1.00 67.44 83 VAL A N 1
ATOM 650 C CA . VAL A 1 83 ? -20.605 -23.088 4.454 1.00 67.44 83 VAL A CA 1
ATOM 651 C C . VAL A 1 83 ? -20.146 -23.686 5.776 1.00 67.44 83 VAL A C 1
ATOM 653 O O . VAL A 1 83 ? -20.462 -23.198 6.856 1.00 67.44 83 VAL A O 1
ATOM 656 N N . SER A 1 84 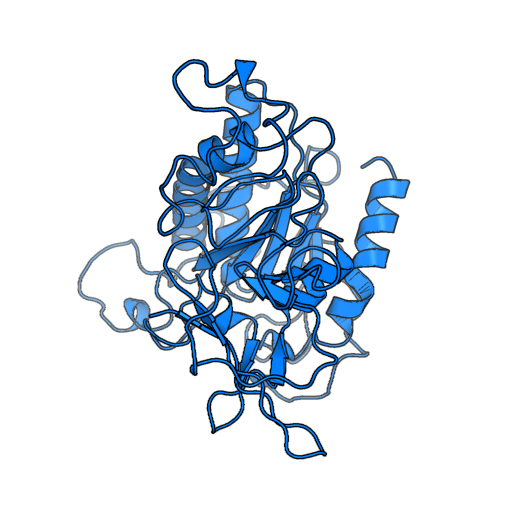? -19.347 -24.754 5.705 1.00 79.12 84 SER A N 1
ATOM 657 C CA . SER A 1 84 ? -18.795 -25.359 6.918 1.00 79.12 84 SER A CA 1
ATOM 658 C C . SER A 1 84 ? -17.910 -24.352 7.672 1.00 79.12 84 SER A C 1
ATOM 660 O O . SER A 1 84 ? -17.029 -23.753 7.040 1.00 79.12 84 SER A O 1
ATOM 662 N N . PRO A 1 85 ? -18.043 -24.232 9.010 1.00 81.00 85 PRO A N 1
ATOM 663 C CA . PRO A 1 85 ? -17.263 -23.304 9.838 1.00 81.00 85 PRO A CA 1
ATOM 664 C C . PRO A 1 85 ? -15.751 -23.576 9.816 1.00 81.00 85 PRO A C 1
ATOM 666 O O . PRO A 1 85 ? -14.974 -22.773 10.318 1.00 81.00 85 PRO A O 1
ATOM 669 N N . TYR A 1 86 ? -15.318 -24.703 9.251 1.00 81.06 86 TYR A N 1
ATOM 670 C CA . TYR A 1 86 ? -13.909 -25.081 9.135 1.00 81.06 86 TYR A CA 1
ATOM 671 C C . TYR A 1 86 ? -13.332 -24.841 7.735 1.00 81.06 86 TYR A C 1
ATOM 673 O O . TYR A 1 86 ? -12.180 -25.189 7.471 1.00 81.06 86 TYR A O 1
ATOM 681 N N . THR A 1 87 ? -14.127 -24.289 6.816 1.00 73.38 87 THR A N 1
ATOM 682 C CA . THR A 1 87 ? -13.727 -24.097 5.420 1.00 73.38 87 THR A CA 1
ATOM 683 C C . THR A 1 87 ? -12.667 -23.013 5.312 1.00 73.38 87 THR A C 1
ATOM 685 O O . THR A 1 87 ? -12.873 -21.880 5.737 1.00 73.38 87 THR A O 1
ATOM 688 N N . PHE A 1 88 ? -11.542 -23.350 4.689 1.00 69.75 88 PHE A N 1
ATOM 689 C CA . PHE A 1 88 ? -10.532 -22.369 4.328 1.00 69.75 88 PHE A CA 1
ATOM 690 C C . PHE A 1 88 ? -10.938 -21.667 3.035 1.00 69.75 88 PHE A C 1
ATOM 692 O O . PHE A 1 88 ? -11.106 -22.321 2.002 1.00 69.75 88 PHE A O 1
ATOM 699 N N . VAL A 1 89 ? -11.121 -20.347 3.110 1.00 65.38 89 VAL A N 1
ATOM 700 C CA . VAL A 1 89 ? -11.360 -19.464 1.960 1.00 65.38 89 VAL A CA 1
ATOM 701 C C . VAL A 1 89 ? -12.449 -19.978 1.001 1.00 65.38 89 VAL A C 1
ATOM 703 O O . VAL A 1 89 ? -12.240 -20.055 -0.206 1.00 65.38 89 VAL A O 1
ATOM 706 N N . LEU A 1 90 ? -13.598 -20.416 1.527 1.00 70.69 90 LEU A N 1
ATOM 707 C CA . LEU A 1 90 ? -14.709 -20.961 0.724 1.00 70.69 90 LEU A CA 1
ATOM 708 C C . LEU A 1 90 ? -14.305 -22.095 -0.254 1.00 70.69 90 LEU A C 1
ATOM 710 O O . LEU A 1 90 ? -14.972 -22.318 -1.259 1.00 70.69 90 LEU A O 1
ATOM 714 N N . ASN A 1 91 ? -13.225 -22.833 0.038 1.00 67.56 91 ASN A N 1
ATOM 715 C CA . ASN A 1 91 ? -12.592 -23.823 -0.847 1.00 67.56 91 ASN A CA 1
ATOM 716 C C . ASN A 1 91 ? -12.020 -23.258 -2.163 1.00 67.56 91 ASN A C 1
ATOM 718 O O . ASN A 1 91 ? -11.754 -24.019 -3.093 1.00 67.56 91 AS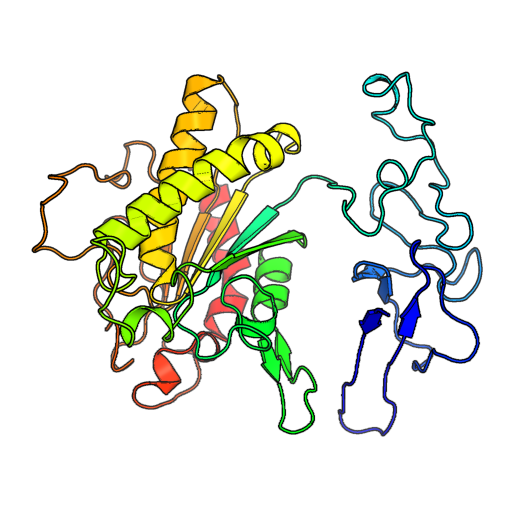N A O 1
ATOM 722 N N . THR A 1 92 ? -11.757 -21.955 -2.236 1.00 61.91 92 THR A N 1
ATOM 723 C CA . THR A 1 92 ? -11.153 -21.285 -3.396 1.00 61.91 92 THR A CA 1
ATOM 724 C C . THR A 1 92 ? -9.799 -20.638 -3.058 1.00 61.91 92 THR A C 1
ATOM 726 O O . THR A 1 92 ? -9.612 -19.455 -3.335 1.00 61.91 92 THR A O 1
ATOM 729 N N . PRO A 1 93 ? -8.811 -21.372 -2.505 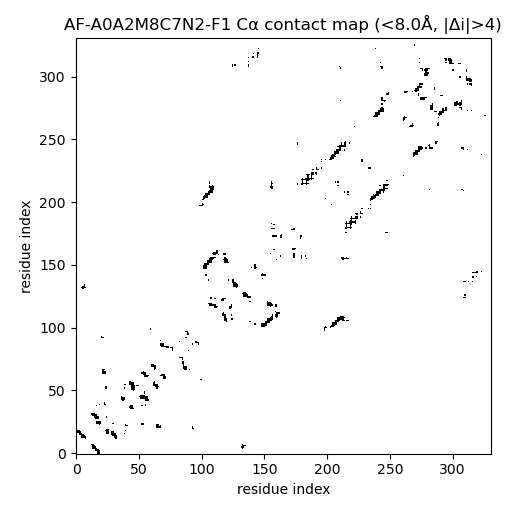1.00 50.72 93 PRO A N 1
ATOM 730 C CA . PRO A 1 93 ? -7.536 -20.804 -2.030 1.00 50.72 93 PRO A CA 1
ATOM 731 C C . PRO A 1 93 ? -6.632 -20.257 -3.150 1.00 50.72 93 PRO A C 1
ATOM 733 O O . PRO A 1 93 ? -5.620 -19.625 -2.878 1.00 50.72 93 PRO A O 1
ATOM 736 N N . ILE A 1 94 ? -6.985 -20.521 -4.414 1.00 53.50 94 ILE A N 1
ATOM 737 C CA . ILE A 1 94 ? -6.304 -19.977 -5.597 1.00 53.50 94 ILE A CA 1
ATOM 738 C C . ILE A 1 94 ? -6.830 -18.572 -5.939 1.00 53.50 94 ILE A C 1
ATOM 740 O O . ILE A 1 94 ? -6.102 -17.771 -6.515 1.00 53.50 94 ILE A O 1
ATOM 744 N N . GLN A 1 95 ? -8.098 -18.283 -5.624 1.00 40.75 95 GLN A N 1
ATOM 745 C CA . GLN A 1 95 ? -8.807 -17.072 -6.066 1.00 40.75 95 GLN A CA 1
ATOM 746 C C . GLN A 1 95 ? -9.136 -16.113 -4.925 1.00 40.75 95 GLN A C 1
ATOM 748 O O . GLN A 1 95 ? -9.266 -14.914 -5.155 1.00 40.75 95 GLN A O 1
ATOM 753 N N . ALA A 1 96 ? -9.286 -16.630 -3.712 1.00 38.53 96 ALA A N 1
ATOM 754 C CA . ALA A 1 96 ? -9.614 -15.846 -2.545 1.00 38.53 96 ALA A CA 1
ATOM 755 C C . ALA A 1 96 ? -8.543 -16.050 -1.467 1.00 38.53 96 ALA A C 1
ATOM 757 O O . ALA A 1 96 ? -7.891 -17.092 -1.369 1.00 38.53 96 ALA A O 1
ATOM 758 N N . ILE A 1 97 ? -8.366 -15.013 -0.661 1.00 52.50 97 ILE A N 1
ATOM 759 C CA . ILE A 1 97 ? -7.498 -14.981 0.512 1.00 52.50 97 ILE A CA 1
ATOM 760 C C . ILE A 1 97 ? -8.418 -14.629 1.681 1.00 52.50 97 ILE A C 1
ATOM 762 O O . ILE A 1 97 ? -9.278 -13.768 1.514 1.00 52.50 97 ILE A O 1
ATOM 766 N N . ASP A 1 98 ? -8.280 -15.310 2.822 1.00 43.84 98 ASP A N 1
ATOM 767 C CA . ASP A 1 98 ? -9.101 -15.057 4.016 1.00 43.84 98 ASP A CA 1
ATOM 768 C C . ASP A 1 98 ? -8.749 -13.682 4.621 1.00 43.84 98 ASP A C 1
ATOM 770 O O . ASP A 1 98 ? -7.619 -13.493 5.084 1.00 43.84 98 ASP A O 1
ATOM 774 N N . PRO A 1 99 ? -9.657 -12.689 4.593 1.00 47.25 99 PRO A N 1
ATOM 775 C CA . PRO A 1 99 ? -9.349 -11.343 5.015 1.00 47.25 99 PRO A CA 1
ATOM 776 C C . PRO A 1 99 ? -9.691 -11.120 6.506 1.00 47.25 99 PRO A C 1
ATOM 778 O O . PRO A 1 99 ? -10.684 -10.497 6.844 1.00 47.25 99 PRO A O 1
ATOM 781 N N . ASP A 1 100 ? -8.793 -11.462 7.431 1.00 40.06 100 ASP A N 1
ATOM 782 C CA . ASP A 1 100 ? -8.713 -10.879 8.793 1.00 40.06 100 ASP A CA 1
ATOM 783 C C . ASP A 1 100 ? -8.467 -9.332 8.916 1.00 40.06 100 ASP A C 1
ATOM 785 O O . ASP A 1 100 ? -7.805 -8.892 9.845 1.00 40.06 100 ASP A O 1
ATOM 789 N N . GLY A 1 101 ? -9.012 -8.489 8.021 1.00 48.28 101 GLY A N 1
ATOM 790 C CA . GLY A 1 101 ? -9.322 -7.093 8.386 1.00 48.28 101 GLY A CA 1
ATOM 791 C C . GLY A 1 101 ? -8.208 -6.036 8.599 1.00 48.28 101 GLY A C 1
ATOM 792 O O . GLY A 1 101 ? -8.241 -5.210 9.503 1.00 48.28 101 GLY A O 1
ATOM 793 N N . LYS A 1 102 ? -7.185 -5.966 7.759 1.00 59.50 102 LYS A N 1
ATOM 794 C CA . LYS A 1 102 ? -6.303 -4.783 7.707 1.00 59.50 102 LYS A CA 1
ATOM 795 C C . LYS A 1 102 ? -5.871 -4.602 6.257 1.00 59.50 102 LYS A C 1
ATOM 797 O O . LYS A 1 102 ? -5.747 -5.622 5.589 1.00 59.50 102 LYS A O 1
ATOM 802 N N . VAL A 1 103 ? -5.774 -3.386 5.711 1.00 76.12 103 VAL A N 1
ATOM 803 C CA . VAL A 1 103 ? -5.398 -3.231 4.296 1.00 76.12 103 VAL A CA 1
ATOM 804 C C . VAL A 1 103 ? -4.522 -2.012 4.036 1.00 76.12 103 VAL A C 1
ATOM 806 O O . VAL A 1 103 ? -4.886 -0.858 4.292 1.00 76.12 103 VAL A O 1
ATOM 809 N N . VAL A 1 104 ? -3.371 -2.296 3.438 1.00 83.81 104 VAL A N 1
ATOM 810 C CA . VAL A 1 104 ? -2.470 -1.333 2.822 1.00 83.81 104 VAL A CA 1
ATOM 811 C C . VAL A 1 104 ? -2.651 -1.410 1.311 1.00 83.81 104 VAL A C 1
ATOM 813 O O . VAL A 1 104 ? -2.437 -2.442 0.682 1.00 83.81 104 VAL A O 1
ATOM 816 N N . ILE A 1 105 ? -3.065 -0.314 0.694 1.00 89.38 105 ILE A N 1
ATOM 817 C CA . ILE A 1 105 ? -3.252 -0.239 -0.753 1.00 89.38 105 ILE A CA 1
ATOM 818 C C . ILE A 1 105 ? -2.032 0.451 -1.347 1.00 89.38 105 ILE A C 1
ATOM 820 O O . ILE A 1 105 ? -1.790 1.628 -1.100 1.00 89.38 105 ILE A O 1
ATOM 824 N N . PHE A 1 106 ? -1.274 -0.291 -2.139 1.00 91.62 106 PHE A N 1
ATOM 825 C CA . PHE A 1 106 ? -0.099 0.162 -2.859 1.00 91.62 106 PHE A CA 1
ATOM 826 C C . PHE A 1 106 ? -0.475 0.549 -4.290 1.00 91.62 106 PHE A C 1
ATOM 828 O O . PHE A 1 106 ? -0.935 -0.285 -5.070 1.00 91.62 106 PHE A O 1
ATOM 835 N N . ILE A 1 107 ? -0.260 1.810 -4.655 1.00 90.88 107 ILE A N 1
ATOM 836 C CA . ILE A 1 107 ? -0.590 2.351 -5.976 1.00 90.88 107 ILE A CA 1
ATOM 837 C C . ILE A 1 107 ? 0.703 2.731 -6.696 1.00 90.88 107 ILE A C 1
ATOM 839 O O . ILE A 1 107 ? 1.326 3.757 -6.406 1.00 90.88 107 ILE A O 1
ATOM 843 N N . GLY A 1 108 ? 1.137 1.843 -7.590 1.00 88.06 108 GLY A N 1
ATOM 844 C CA . GLY A 1 108 ? 2.384 1.975 -8.327 1.00 88.06 108 GLY A CA 1
ATOM 845 C C . GLY A 1 108 ? 2.326 3.082 -9.376 1.00 88.06 108 GLY A C 1
ATOM 846 O O . GLY A 1 108 ? 1.261 3.531 -9.798 1.00 88.06 108 GLY A O 1
ATOM 847 N N . GLY A 1 109 ? 3.501 3.517 -9.797 1.00 84.50 109 GLY A N 1
ATOM 848 C CA . GLY A 1 109 ? 3.711 4.474 -10.872 1.00 84.50 109 GLY A CA 1
ATOM 849 C C . GLY A 1 109 ? 4.259 3.796 -12.124 1.00 84.50 109 GLY A C 1
ATOM 850 O O . GLY A 1 109 ? 3.968 2.636 -12.405 1.00 84.50 109 GLY A O 1
ATOM 851 N N . ASN A 1 110 ? 5.014 4.558 -12.908 1.00 83.69 110 ASN A N 1
ATOM 852 C CA . ASN A 1 110 ? 5.423 4.163 -14.249 1.00 83.69 110 ASN A CA 1
ATOM 853 C C . ASN A 1 110 ? 6.319 2.911 -14.279 1.00 83.69 110 ASN A C 1
ATOM 855 O O . ASN A 1 110 ? 7.258 2.805 -13.493 1.00 83.69 110 ASN A O 1
ATOM 859 N N . HIS A 1 111 ? 6.087 2.010 -15.237 1.00 79.94 111 HIS A N 1
ATOM 860 C CA . HIS A 1 111 ? 6.845 0.766 -15.410 1.00 79.94 111 HIS A CA 1
ATOM 861 C C . HIS A 1 111 ? 7.006 0.379 -16.890 1.00 79.94 111 HIS A C 1
ATOM 863 O O . HIS A 1 111 ? 6.303 0.892 -17.757 1.00 79.94 111 HIS A O 1
ATOM 869 N N . PHE A 1 112 ? 7.969 -0.495 -17.198 1.00 67.31 112 PHE A N 1
ATOM 870 C CA . PHE A 1 112 ? 8.354 -0.837 -18.578 1.00 67.31 112 PHE A CA 1
ATOM 871 C C . PHE A 1 112 ? 7.835 -2.200 -19.076 1.00 67.31 112 PHE A C 1
ATOM 873 O O . PHE A 1 112 ? 8.029 -2.509 -20.250 1.00 67.31 112 PHE A O 1
ATOM 880 N N . SER A 1 113 ? 7.195 -3.036 -18.242 1.00 56.19 113 SER A N 1
ATOM 881 C CA . SER A 1 113 ? 6.837 -4.410 -18.637 1.00 56.19 113 SER A CA 1
ATOM 882 C C . SER A 1 113 ? 5.527 -4.913 -18.017 1.00 56.19 113 SER A C 1
ATOM 884 O O . SER A 1 113 ? 5.355 -4.807 -16.802 1.00 56.19 113 SER A O 1
ATOM 886 N N . PRO A 1 114 ? 4.645 -5.566 -18.801 1.00 51.28 114 PRO A N 1
ATOM 887 C CA . PRO A 1 114 ? 3.412 -6.157 -18.285 1.00 51.28 114 PRO A CA 1
ATOM 888 C C . PRO A 1 114 ? 3.627 -7.407 -17.413 1.00 51.28 114 PRO A C 1
ATOM 890 O O . PRO A 1 114 ? 2.666 -7.854 -16.796 1.00 51.28 114 PRO A O 1
ATOM 893 N N . ILE A 1 115 ? 4.836 -7.994 -17.364 1.00 44.66 115 ILE A N 1
ATOM 894 C CA . ILE A 1 115 ? 5.042 -9.336 -16.778 1.00 44.66 115 ILE A CA 1
ATOM 895 C C . ILE A 1 115 ? 5.985 -9.357 -15.559 1.00 44.66 115 ILE A C 1
ATOM 897 O O . ILE A 1 115 ? 5.758 -10.171 -14.676 1.00 44.66 115 ILE A O 1
ATOM 901 N N . ASN A 1 116 ? 6.968 -8.451 -15.430 1.00 42.69 116 ASN A N 1
ATOM 902 C CA . ASN A 1 116 ? 7.946 -8.490 -14.314 1.00 42.69 116 ASN A CA 1
ATOM 903 C C . ASN A 1 116 ? 8.150 -7.153 -13.574 1.00 42.69 116 ASN A C 1
ATOM 905 O O . ASN A 1 116 ? 9.082 -7.001 -12.788 1.00 42.69 116 ASN A O 1
ATOM 909 N N . SER A 1 117 ? 7.300 -6.158 -13.825 1.00 55.78 117 SER A N 1
ATOM 910 C CA . SER A 1 117 ? 7.306 -4.872 -13.105 1.00 55.78 117 SER A CA 1
ATOM 911 C C . SER A 1 117 ? 5.924 -4.232 -13.133 1.00 55.78 117 SER A C 1
ATOM 913 O O . SER A 1 117 ? 5.809 -3.010 -13.148 1.00 55.78 117 SER A O 1
ATOM 915 N N . SER A 1 118 ? 4.869 -5.045 -13.216 1.00 65.56 118 SER A N 1
ATOM 916 C CA . SER A 1 118 ? 3.526 -4.520 -13.395 1.00 65.56 118 SER A CA 1
ATOM 917 C C . SER A 1 118 ? 3.191 -3.643 -12.188 1.00 65.56 118 SER A C 1
ATOM 919 O O . SER A 1 118 ? 3.312 -4.083 -11.042 1.00 65.56 118 SER A O 1
ATOM 921 N N . GLY A 1 119 ? 2.812 -2.385 -12.430 1.00 68.19 119 GLY A N 1
ATOM 922 C CA . GLY A 1 119 ? 2.541 -1.402 -11.371 1.00 68.19 119 GLY A CA 1
ATOM 923 C C . GLY A 1 119 ? 1.475 -1.851 -10.361 1.00 68.19 119 GLY A C 1
ATOM 924 O O . GLY A 1 119 ? 1.335 -1.254 -9.301 1.00 68.19 119 GLY A O 1
ATOM 925 N N . ASN A 1 120 ? 0.749 -2.931 -10.667 1.00 78.25 120 ASN A N 1
ATOM 926 C CA . ASN A 1 120 ? -0.226 -3.619 -9.827 1.00 78.25 120 ASN A CA 1
ATOM 927 C C . ASN A 1 120 ? 0.331 -4.862 -9.102 1.00 78.25 120 ASN A C 1
ATOM 929 O O . ASN A 1 120 ? -0.447 -5.753 -8.765 1.00 78.25 120 ASN A O 1
ATOM 933 N N . SER A 1 121 ? 1.641 -4.969 -8.883 1.00 83.94 121 SER A N 1
ATOM 934 C CA . SER A 1 121 ? 2.245 -6.108 -8.186 1.00 8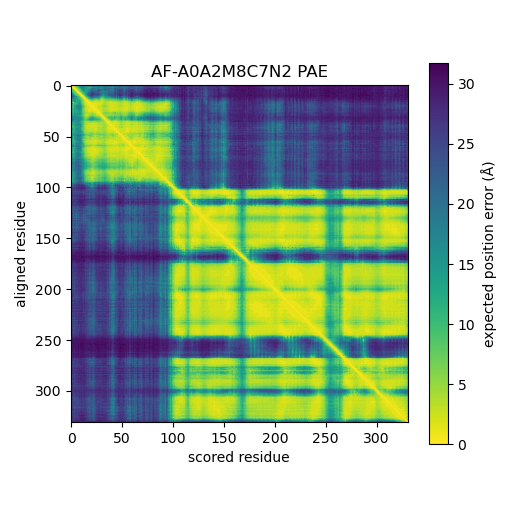3.94 121 SER A CA 1
ATOM 935 C C . SER A 1 121 ? 3.289 -5.678 -7.164 1.00 83.94 121 SER A C 1
ATOM 937 O O . SER A 1 121 ? 3.863 -4.592 -7.249 1.00 83.94 121 SER A O 1
ATOM 939 N N . ALA A 1 122 ? 3.578 -6.574 -6.220 1.00 83.06 122 ALA A N 1
ATOM 940 C CA . ALA A 1 122 ? 4.643 -6.389 -5.242 1.00 83.06 122 ALA A CA 1
ATOM 941 C C . ALA A 1 122 ? 6.021 -6.177 -5.892 1.00 83.06 122 ALA A C 1
ATOM 943 O O . ALA A 1 122 ? 6.850 -5.469 -5.330 1.00 83.06 122 ALA A O 1
ATOM 944 N N . ALA A 1 123 ? 6.245 -6.721 -7.095 1.00 82.12 123 ALA A N 1
ATOM 945 C CA . ALA A 1 123 ? 7.507 -6.581 -7.818 1.00 82.12 123 ALA A CA 1
ATOM 946 C C . ALA A 1 123 ? 7.871 -5.115 -8.109 1.00 82.12 123 ALA A C 1
ATOM 948 O O . ALA A 1 123 ? 9.046 -4.772 -8.117 1.00 82.12 123 ALA A O 1
ATOM 949 N N . TYR A 1 124 ? 6.882 -4.228 -8.277 1.00 85.12 124 TYR A N 1
ATOM 950 C CA . TYR A 1 124 ? 7.122 -2.787 -8.428 1.00 85.12 124 TYR A CA 1
ATOM 951 C C . TYR A 1 124 ? 7.760 -2.148 -7.181 1.00 85.12 124 TYR A C 1
ATOM 953 O O . TYR A 1 124 ? 8.499 -1.169 -7.267 1.00 85.12 124 TYR A O 1
ATOM 961 N N . TRP A 1 125 ? 7.457 -2.698 -6.008 1.00 88.38 125 TRP A N 1
ATOM 962 C CA . TRP A 1 125 ? 7.845 -2.172 -4.699 1.00 88.38 125 TRP A CA 1
ATOM 963 C C . TRP A 1 125 ? 9.077 -2.876 -4.131 1.00 88.38 125 TRP A C 1
ATOM 965 O O . TRP A 1 125 ? 9.408 -2.703 -2.957 1.00 88.38 125 TRP A O 1
ATOM 975 N N . ARG A 1 126 ? 9.748 -3.698 -4.937 1.00 86.94 126 ARG A N 1
ATOM 976 C CA . ARG A 1 126 ? 10.835 -4.573 -4.504 1.00 86.94 126 ARG A CA 1
ATOM 977 C C . ARG A 1 126 ? 12.031 -4.419 -5.427 1.00 86.94 126 ARG A C 1
ATOM 979 O O . ARG A 1 126 ? 11.883 -4.211 -6.626 1.00 86.94 126 ARG A O 1
ATOM 986 N N . GLU A 1 127 ? 13.219 -4.476 -4.849 1.00 83.94 127 GLU A N 1
ATOM 987 C CA . GLU A 1 127 ? 14.450 -4.622 -5.614 1.00 83.94 127 GLU A CA 1
ATOM 988 C C . GLU A 1 127 ? 14.795 -6.088 -5.728 1.00 83.94 127 GLU A C 1
ATOM 990 O O . GLU A 1 127 ? 14.613 -6.861 -4.785 1.00 83.94 127 GLU A O 1
ATOM 995 N N . TYR A 1 128 ? 15.348 -6.426 -6.885 1.00 81.00 128 TYR A N 1
ATOM 996 C CA . TYR A 1 128 ? 15.866 -7.744 -7.168 1.00 81.00 128 TYR A CA 1
ATOM 997 C C . TYR A 1 128 ? 17.301 -7.618 -7.666 1.00 81.00 128 TYR A C 1
ATOM 999 O O . TYR A 1 128 ? 17.646 -6.656 -8.358 1.00 81.00 128 TYR A O 1
ATOM 1007 N N . ASP A 1 129 ? 18.148 -8.581 -7.322 1.00 82.25 129 ASP A N 1
ATOM 1008 C CA . ASP A 1 129 ? 19.460 -8.699 -7.944 1.00 82.25 129 ASP A CA 1
ATOM 1009 C C . ASP A 1 129 ? 19.354 -9.233 -9.385 1.00 82.25 129 ASP A C 1
ATOM 1011 O O . ASP A 1 129 ? 18.284 -9.575 -9.895 1.00 82.25 129 ASP A O 1
ATOM 1015 N N . LYS A 1 130 ? 20.502 -9.326 -10.061 1.00 78.38 130 LYS A N 1
ATOM 1016 C CA . LYS A 1 130 ? 20.609 -9.852 -11.432 1.00 78.38 130 LYS A CA 1
ATOM 1017 C C . LYS A 1 130 ? 20.129 -11.302 -11.591 1.00 78.38 130 LYS A C 1
ATOM 1019 O O . LYS A 1 130 ? 19.890 -11.732 -12.715 1.00 78.38 130 LYS A O 1
ATOM 1024 N N . ASP A 1 131 ? 20.056 -12.052 -10.494 1.00 77.12 131 ASP A N 1
ATOM 1025 C CA . ASP A 1 131 ? 19.656 -13.455 -10.468 1.00 77.12 131 ASP A CA 1
ATOM 1026 C C . ASP A 1 131 ? 18.160 -13.600 -10.105 1.00 77.12 131 ASP A C 1
ATOM 1028 O O . ASP A 1 131 ? 17.644 -14.716 -10.067 1.00 77.12 131 ASP A O 1
ATOM 1032 N N . GLY A 1 132 ? 17.452 -12.478 -9.901 1.00 69.94 132 GLY A N 1
ATOM 1033 C CA . GLY A 1 132 ? 16.023 -12.421 -9.593 1.00 69.94 132 GLY A CA 1
ATOM 1034 C C . GLY A 1 132 ? 15.691 -12.553 -8.105 1.00 69.94 132 GLY A C 1
ATOM 1035 O O . GLY A 1 132 ? 14.525 -12.741 -7.765 1.00 69.94 132 GLY A O 1
ATOM 1036 N N . ASN A 1 133 ? 16.683 -12.461 -7.218 1.00 72.81 133 ASN A N 1
ATOM 1037 C CA . ASN A 1 133 ? 16.486 -12.582 -5.773 1.00 72.81 133 ASN A CA 1
ATOM 1038 C C . ASN A 1 133 ? 16.054 -11.242 -5.188 1.00 72.81 133 ASN A C 1
ATOM 1040 O O . ASN A 1 133 ? 16.698 -10.234 -5.468 1.00 72.81 133 ASN A O 1
ATOM 1044 N N . GLU A 1 134 ? 15.013 -11.225 -4.354 1.00 79.12 134 GLU A N 1
ATOM 1045 C CA . GLU A 1 134 ? 14.579 -10.016 -3.643 1.00 79.12 134 GLU A CA 1
ATOM 1046 C C . GLU A 1 134 ? 15.712 -9.529 -2.723 1.00 79.12 134 GLU A C 1
ATOM 1048 O O . GLU A 1 134 ? 16.138 -10.243 -1.818 1.00 79.12 134 GLU A O 1
ATOM 1053 N N . THR A 1 135 ? 16.225 -8.323 -2.958 1.00 80.81 135 THR A N 1
ATOM 1054 C CA . THR A 1 135 ? 17.285 -7.708 -2.137 1.00 80.81 135 THR A CA 1
ATOM 1055 C C . THR A 1 135 ? 16.732 -6.690 -1.154 1.00 80.81 135 THR A C 1
ATOM 1057 O O . THR A 1 135 ? 17.358 -6.398 -0.134 1.00 80.81 135 THR A O 1
ATOM 1060 N N . TYR A 1 136 ? 15.561 -6.133 -1.457 1.00 82.56 136 TYR A N 1
ATOM 1061 C CA . TYR A 1 136 ? 14.869 -5.203 -0.585 1.00 82.56 136 TYR A CA 1
ATOM 1062 C C . TYR A 1 136 ? 13.377 -5.159 -0.913 1.00 82.56 136 TYR A C 1
ATOM 1064 O O . TYR A 1 136 ? 13.001 -5.035 -2.078 1.00 82.56 136 TYR A O 1
ATOM 1072 N N . ALA A 1 137 ? 12.527 -5.185 0.115 1.00 84.88 137 ALA A N 1
ATOM 1073 C CA . ALA A 1 137 ? 11.081 -5.073 -0.032 1.00 84.88 137 ALA A CA 1
ATOM 1074 C C . ALA A 1 137 ? 10.523 -3.840 0.669 1.00 84.88 137 ALA A C 1
ATOM 1076 O O . ALA A 1 137 ? 10.293 -3.832 1.881 1.00 84.88 137 ALA A O 1
ATOM 1077 N N . PHE A 1 138 ? 10.273 -2.797 -0.122 1.00 90.19 138 PHE A N 1
ATOM 1078 C CA . PHE A 1 138 ? 9.711 -1.546 0.370 1.00 90.19 138 PHE A CA 1
ATOM 1079 C C . PHE A 1 138 ? 8.294 -1.746 0.912 1.00 90.19 138 PHE A C 1
ATOM 1081 O O . PHE A 1 138 ? 7.945 -1.222 1.966 1.00 90.19 138 PHE A O 1
ATOM 1088 N N . ASP A 1 139 ? 7.480 -2.533 0.209 1.00 86.19 139 ASP A N 1
ATOM 1089 C CA . ASP A 1 139 ? 6.112 -2.854 0.613 1.00 86.19 139 ASP A CA 1
ATOM 1090 C C . ASP A 1 139 ? 6.060 -3.597 1.954 1.00 86.19 139 ASP A C 1
ATOM 1092 O O . ASP A 1 139 ? 5.257 -3.245 2.816 1.00 86.19 139 ASP A O 1
ATOM 1096 N N . LYS A 1 140 ? 6.944 -4.579 2.171 1.00 86.12 140 LYS A N 1
ATOM 1097 C CA . LYS A 1 140 ? 7.034 -5.300 3.451 1.00 86.12 140 LYS A CA 1
ATOM 1098 C C . LYS A 1 140 ? 7.427 -4.374 4.603 1.00 86.12 140 LYS A C 1
ATOM 1100 O O . LYS A 1 140 ? 6.838 -4.474 5.676 1.00 86.12 140 LYS A O 1
ATOM 1105 N N . GLU A 1 141 ? 8.356 -3.446 4.375 1.00 86.19 141 GLU A N 1
ATOM 1106 C CA . GLU A 1 141 ? 8.738 -2.448 5.380 1.00 86.19 141 GLU A CA 1
ATOM 1107 C C . GLU A 1 141 ? 7.563 -1.513 5.707 1.00 86.19 141 GLU A C 1
ATOM 1109 O O . GLU A 1 141 ? 7.249 -1.321 6.876 1.00 86.19 141 GLU A O 1
ATOM 1114 N N . VAL A 1 142 ? 6.833 -1.000 4.708 1.00 88.38 142 VAL A N 1
ATOM 1115 C CA . VAL A 1 142 ? 5.596 -0.223 4.938 1.00 88.38 142 VAL A CA 1
ATOM 1116 C C . VAL A 1 142 ? 4.606 -1.007 5.804 1.00 88.38 142 VAL A C 1
ATOM 1118 O O . VAL A 1 142 ? 4.098 -0.487 6.799 1.00 88.38 142 VAL A O 1
ATOM 1121 N N . MET A 1 143 ? 4.336 -2.260 5.437 1.00 84.81 143 MET A N 1
ATOM 1122 C CA . MET A 1 143 ? 3.395 -3.123 6.152 1.00 84.81 143 MET A CA 1
ATOM 1123 C C . MET A 1 143 ? 3.827 -3.365 7.603 1.00 84.81 143 MET A C 1
ATOM 1125 O O . MET A 1 143 ? 3.007 -3.277 8.518 1.00 84.81 143 MET A O 1
ATOM 1129 N N . GLN A 1 144 ? 5.125 -3.574 7.837 1.00 83.00 144 GLN A N 1
ATOM 1130 C CA . GLN A 1 144 ? 5.696 -3.690 9.177 1.00 83.00 144 GLN A CA 1
ATOM 1131 C C . GLN A 1 144 ? 5.507 -2.406 9.993 1.00 83.00 144 GLN A C 1
ATOM 1133 O O . GLN A 1 144 ? 5.113 -2.463 11.157 1.00 83.00 144 GLN A O 1
ATOM 1138 N N . GLN A 1 145 ? 5.736 -1.243 9.385 1.00 85.06 145 GLN A N 1
ATOM 1139 C CA . GLN A 1 145 ? 5.591 0.058 10.041 1.00 85.06 145 GLN A CA 1
ATOM 1140 C C . GLN A 1 145 ? 4.138 0.372 10.411 1.00 85.06 145 GLN A C 1
ATOM 1142 O O . GLN A 1 145 ? 3.876 1.024 11.424 1.00 85.06 145 GLN A O 1
ATOM 1147 N N . PHE A 1 146 ? 3.187 -0.105 9.611 1.00 84.06 146 PHE A N 1
ATOM 1148 C CA . PHE A 1 146 ? 1.759 0.034 9.883 1.00 84.06 146 PHE A CA 1
ATOM 1149 C C . PHE A 1 146 ? 1.180 -1.088 10.747 1.00 84.06 146 PHE A C 1
ATOM 1151 O O . PHE A 1 146 ? 0.068 -0.931 11.260 1.00 84.06 146 PHE A O 1
ATOM 1158 N N . ASN A 1 147 ? 1.929 -2.175 10.957 1.00 78.12 147 ASN A N 1
ATOM 1159 C CA . ASN A 1 147 ? 1.440 -3.417 11.555 1.00 78.12 147 ASN A CA 1
ATOM 1160 C C . ASN A 1 147 ? 0.168 -3.929 10.841 1.00 78.12 147 ASN A C 1
ATOM 1162 O O . ASN A 1 147 ? -0.852 -4.266 11.465 1.00 78.12 147 ASN A O 1
ATOM 1166 N N . ASP A 1 148 ? 0.235 -3.893 9.510 1.00 74.00 148 ASP A N 1
ATOM 1167 C CA . ASP A 1 148 ? -0.846 -4.156 8.568 1.00 74.00 148 ASP A CA 1
ATOM 1168 C C . ASP A 1 148 ? -0.257 -4.901 7.364 1.00 74.00 148 ASP A C 1
ATOM 1170 O O . ASP A 1 148 ? 0.405 -4.304 6.522 1.00 74.00 148 ASP A O 1
ATOM 1174 N N . TYR A 1 149 ? -0.419 -6.224 7.340 1.00 75.69 149 TYR A N 1
ATOM 1175 C CA . TYR A 1 149 ? 0.322 -7.119 6.443 1.00 75.69 149 TYR A CA 1
ATOM 1176 C C . TYR A 1 149 ? -0.446 -7.525 5.193 1.00 75.69 149 TYR A C 1
ATOM 1178 O O . TYR A 1 149 ? -0.020 -8.432 4.477 1.00 75.69 149 TYR A O 1
ATOM 1186 N N . LYS A 1 150 ? -1.577 -6.874 4.914 1.00 74.94 150 LYS A N 1
ATOM 1187 C CA . LYS A 1 150 ? -2.321 -7.155 3.689 1.00 74.94 150 LYS A CA 1
ATOM 1188 C C . LYS A 1 150 ? -2.145 -6.043 2.713 1.00 74.94 150 LYS A C 1
ATOM 1190 O O . LYS A 1 150 ? -2.388 -4.879 3.018 1.00 74.94 150 LYS A O 1
ATOM 1195 N N . SER A 1 151 ? -1.809 -6.446 1.508 1.00 80.81 151 SER A N 1
ATOM 1196 C CA . SER A 1 151 ? -1.563 -5.531 0.428 1.00 80.81 151 SER A CA 1
ATOM 1197 C C . SER A 1 151 ? -2.562 -5.730 -0.698 1.00 80.81 151 SER A C 1
ATOM 1199 O O . SER A 1 151 ? -2.854 -6.844 -1.132 1.00 80.81 151 SER A O 1
ATOM 1201 N N . ILE A 1 152 ? -3.072 -4.615 -1.203 1.00 86.88 152 ILE A N 1
ATOM 1202 C CA . ILE A 1 152 ? -3.695 -4.549 -2.520 1.00 86.88 152 ILE A CA 1
ATOM 1203 C C . ILE A 1 152 ? -2.760 -3.734 -3.393 1.00 86.88 152 ILE A C 1
ATOM 1205 O O . ILE A 1 152 ? -2.412 -2.618 -3.032 1.00 86.88 152 ILE A O 1
ATOM 1209 N N . TYR A 1 153 ? -2.380 -4.261 -4.551 1.00 86.44 153 TYR A N 1
ATOM 1210 C CA . TYR A 1 153 ? -1.541 -3.536 -5.498 1.00 86.44 153 TYR A CA 1
ATOM 1211 C C . TYR A 1 153 ? -2.382 -3.060 -6.687 1.00 86.44 153 TYR A C 1
ATOM 1213 O O . TYR A 1 153 ? -3.220 -3.799 -7.223 1.00 86.44 153 TYR A O 1
ATOM 1221 N N . ARG A 1 154 ? -2.176 -1.810 -7.099 1.00 88.56 154 ARG A N 1
ATOM 1222 C CA . ARG A 1 154 ? -2.864 -1.174 -8.227 1.00 88.56 154 ARG A CA 1
ATOM 1223 C C . ARG A 1 154 ? -1.877 -0.436 -9.107 1.00 88.56 154 ARG A C 1
ATOM 1225 O O . ARG A 1 154 ? -1.010 0.275 -8.616 1.00 88.56 154 ARG A O 1
ATOM 1232 N N . ASP A 1 155 ? -2.056 -0.582 -10.414 1.00 87.31 155 ASP A N 1
ATOM 1233 C CA . ASP A 1 155 ? -1.261 0.143 -11.395 1.00 87.31 155 ASP A CA 1
ATOM 1234 C C . ASP A 1 155 ? -1.830 1.551 -11.585 1.00 87.31 155 ASP A C 1
ATOM 1236 O O . ASP A 1 155 ? -2.780 1.756 -12.340 1.00 87.31 155 ASP A O 1
ATOM 1240 N N . GLY A 1 156 ? -1.232 2.529 -10.908 1.00 86.00 156 GLY A N 1
ATOM 1241 C CA . GLY A 1 156 ? -1.599 3.934 -11.049 1.00 86.00 156 GLY A CA 1
ATOM 1242 C C . GLY A 1 156 ? -1.071 4.595 -12.326 1.00 86.00 156 GLY A C 1
ATOM 1243 O O . GLY A 1 156 ? -1.382 5.757 -12.592 1.00 86.00 156 GLY A O 1
ATOM 1244 N N . SER A 1 157 ? -0.290 3.874 -13.139 1.00 81.06 157 SER A N 1
ATOM 1245 C CA . SER A 1 157 ? 0.216 4.345 -14.431 1.00 81.06 157 SER A CA 1
ATOM 1246 C C . SER A 1 157 ? -0.600 3.864 -15.632 1.00 81.06 157 SER A C 1
ATOM 1248 O O . SER A 1 157 ? -0.291 4.270 -16.747 1.00 81.06 157 SER A O 1
ATOM 1250 N N . LEU A 1 158 ? -1.642 3.050 -15.423 1.00 77.38 158 LEU A N 1
ATOM 1251 C CA . LEU A 1 158 ? -2.529 2.531 -16.476 1.00 77.38 158 LEU A CA 1
ATOM 1252 C C . LEU A 1 158 ? -1.788 1.774 -17.593 1.00 77.38 158 LEU A C 1
ATOM 1254 O O . LEU A 1 158 ? -2.071 1.973 -18.769 1.00 77.38 158 LEU A O 1
ATOM 1258 N N . GLY A 1 159 ? -0.835 0.910 -17.237 1.00 73.94 159 GLY A N 1
ATOM 1259 C CA . GLY A 1 159 ? -0.070 0.098 -18.189 1.00 73.94 159 GLY A CA 1
ATOM 1260 C C . GLY A 1 159 ? 1.367 0.566 -18.436 1.00 73.94 159 GLY A C 1
ATOM 1261 O O . GLY A 1 159 ? 2.029 0.032 -19.326 1.00 73.94 159 GLY A O 1
ATOM 1262 N N . GLY A 1 160 ? 1.876 1.524 -17.658 1.00 76.44 160 GLY A N 1
ATOM 1263 C CA . GLY A 1 160 ? 3.278 1.944 -17.716 1.00 76.44 160 GLY A CA 1
ATOM 1264 C C . GLY A 1 160 ? 3.635 2.720 -18.988 1.00 76.44 160 GLY A C 1
ATOM 1265 O O . GLY A 1 160 ? 2.883 3.579 -19.434 1.00 76.44 160 GLY A O 1
ATOM 1266 N N . TRP A 1 161 ? 4.784 2.436 -19.599 1.00 67.38 161 TRP A N 1
ATOM 1267 C CA . TRP A 1 161 ? 5.228 3.092 -20.841 1.00 67.38 161 TRP A CA 1
ATOM 1268 C C . TRP A 1 161 ? 4.483 2.622 -22.099 1.00 67.38 161 TRP A C 1
ATOM 1270 O O . TRP A 1 161 ? 4.456 3.343 -23.096 1.00 67.38 161 TRP A O 1
ATOM 1280 N N . ALA A 1 162 ? 3.883 1.427 -22.084 1.00 62.16 162 ALA A N 1
ATOM 1281 C CA . ALA A 1 162 ? 3.270 0.825 -23.272 1.00 62.16 162 ALA A CA 1
ATOM 1282 C C . ALA A 1 162 ? 2.121 1.660 -23.899 1.00 62.16 162 ALA A C 1
ATOM 1284 O O . ALA A 1 162 ? 2.125 1.828 -25.120 1.00 62.16 162 ALA A O 1
ATOM 1285 N N . PRO A 1 163 ? 1.191 2.255 -23.124 1.00 57.22 163 PRO A N 1
ATOM 1286 C CA . PRO A 1 163 ? 0.132 3.122 -23.643 1.00 57.22 163 PRO A CA 1
ATOM 1287 C C . PRO A 1 163 ? 0.631 4.495 -24.119 1.00 57.22 163 PRO A C 1
ATOM 1289 O O . PRO A 1 163 ? -0.083 5.165 -24.859 1.00 57.22 163 PRO A O 1
ATOM 1292 N N . MET A 1 164 ? 1.843 4.926 -23.740 1.00 57.69 164 MET A N 1
ATOM 1293 C CA . MET A 1 164 ? 2.394 6.223 -24.167 1.00 57.69 164 MET A CA 1
ATOM 1294 C C . MET A 1 164 ? 2.891 6.215 -25.622 1.00 57.69 164 MET A C 1
ATOM 1296 O O . MET A 1 164 ? 3.053 7.278 -26.211 1.00 57.69 164 MET A O 1
ATOM 1300 N N . ASN A 1 165 ? 3.166 5.037 -26.199 1.00 50.09 165 ASN A N 1
ATOM 1301 C CA . ASN A 1 165 ? 3.876 4.906 -27.480 1.00 50.09 165 ASN A CA 1
ATOM 1302 C C . ASN A 1 165 ? 2.992 4.446 -28.654 1.00 50.09 165 ASN A C 1
ATOM 1304 O O . ASN A 1 165 ? 3.505 4.221 -29.748 1.00 50.09 165 ASN A O 1
ATOM 1308 N N . LEU A 1 166 ? 1.684 4.252 -28.444 1.00 49.72 166 LEU A N 1
ATOM 1309 C CA . LEU A 1 166 ? 0.826 3.618 -29.452 1.00 49.72 166 LEU A CA 1
ATOM 1310 C C . LEU A 1 166 ? -0.214 4.508 -30.117 1.00 49.72 166 LEU A C 1
ATOM 1312 O O . LEU A 1 166 ? -0.777 4.011 -31.075 1.00 49.72 166 LEU A O 1
ATOM 1316 N N . GLY A 1 167 ? -0.437 5.759 -29.690 1.00 49.91 167 GLY A N 1
ATOM 1317 C CA . GLY A 1 167 ? -1.059 6.871 -30.447 1.00 49.91 167 GLY A CA 1
ATOM 1318 C C . GLY A 1 167 ? -2.268 6.630 -31.378 1.00 49.91 167 GLY A C 1
ATOM 1319 O O . GLY A 1 167 ? -2.587 7.519 -32.159 1.00 49.91 167 GLY A O 1
ATOM 1320 N N . ILE A 1 168 ? -2.913 5.462 -31.367 1.00 47.00 168 ILE A N 1
ATOM 1321 C CA . ILE A 1 168 ? -3.809 5.005 -32.442 1.00 47.00 168 ILE A CA 1
ATOM 1322 C C . ILE A 1 168 ? -5.238 4.794 -31.918 1.00 47.00 168 ILE A C 1
ATOM 1324 O O . ILE A 1 168 ? -6.165 4.755 -32.721 1.00 47.00 168 ILE A O 1
ATOM 1328 N N . PHE A 1 169 ? -5.463 4.767 -30.597 1.00 42.22 169 PHE A N 1
ATOM 1329 C CA . PHE A 1 169 ? -6.809 4.699 -30.021 1.00 42.22 169 PHE A CA 1
ATOM 1330 C C . PHE A 1 169 ? -6.931 5.527 -28.723 1.00 42.22 169 PHE A C 1
ATOM 1332 O O . PHE A 1 169 ? -6.262 5.231 -27.739 1.00 42.22 169 PHE A O 1
ATOM 1339 N N . ASP A 1 170 ? -7.841 6.506 -28.762 1.00 40.75 170 ASP A N 1
ATOM 1340 C CA . ASP A 1 170 ? -8.613 7.100 -27.653 1.00 40.75 170 ASP A CA 1
ATOM 1341 C C . ASP A 1 170 ? -8.024 8.228 -26.765 1.00 40.75 170 ASP A C 1
ATOM 1343 O O . ASP A 1 170 ? -6.837 8.279 -26.444 1.00 40.75 170 ASP A O 1
ATOM 1347 N N . ASP A 1 171 ? -8.925 9.108 -26.306 1.00 44.28 171 ASP A N 1
ATOM 1348 C CA . ASP A 1 171 ? -8.749 10.209 -25.334 1.00 44.28 171 ASP A CA 1
ATOM 1349 C C . ASP A 1 171 ? -8.346 9.712 -23.916 1.00 44.28 171 ASP A C 1
ATOM 1351 O O . ASP A 1 171 ? -8.162 10.491 -22.976 1.00 44.28 171 ASP A O 1
ATOM 1355 N N . GLU A 1 172 ? -8.151 8.400 -23.751 1.00 50.53 172 GLU A N 1
ATOM 1356 C CA . GLU A 1 172 ? -7.835 7.695 -22.503 1.00 50.53 172 GLU A CA 1
ATOM 1357 C C . GLU A 1 172 ? -6.337 7.371 -22.335 1.00 50.53 172 GLU A C 1
ATOM 1359 O O . GLU A 1 172 ? -5.955 6.426 -21.643 1.00 50.53 172 GLU A O 1
ATOM 1364 N N . THR A 1 173 ? -5.439 8.152 -22.941 1.00 56.53 173 THR A N 1
ATOM 1365 C CA . THR A 1 173 ? -3.997 7.954 -22.717 1.00 56.53 173 THR A CA 1
ATOM 1366 C C . THR A 1 173 ? -3.622 8.207 -21.251 1.00 56.53 173 THR A C 1
ATOM 1368 O O . THR A 1 173 ? -4.106 9.132 -20.591 1.00 56.53 173 THR A O 1
ATOM 1371 N N . ASN A 1 174 ? -2.677 7.425 -20.728 1.00 63.25 174 ASN A N 1
ATOM 1372 C CA . ASN A 1 174 ? -2.132 7.597 -19.378 1.00 63.25 174 ASN A CA 1
ATOM 1373 C C . ASN A 1 174 ? -1.246 8.850 -19.223 1.00 63.25 174 ASN A C 1
ATOM 1375 O O . ASN A 1 174 ? -0.566 9.012 -18.211 1.00 63.25 174 ASN A O 1
ATOM 1379 N N . MET A 1 175 ? -1.242 9.736 -20.221 1.00 63.03 175 MET A N 1
ATOM 1380 C CA . MET A 1 175 ? -0.403 10.927 -20.288 1.00 63.03 175 MET A CA 1
ATOM 1381 C C . MET A 1 175 ? -0.990 12.116 -19.520 1.00 63.03 175 MET A C 1
ATOM 1383 O O . MET A 1 175 ? -0.245 13.037 -19.182 1.00 63.03 175 MET A O 1
ATOM 1387 N N . THR A 1 176 ? -2.294 12.109 -19.208 1.00 74.81 176 THR A N 1
ATOM 1388 C CA . THR A 1 176 ? -2.943 13.224 -18.499 1.00 74.81 176 THR A CA 1
ATOM 1389 C C . THR A 1 176 ? -3.273 12.899 -17.043 1.00 74.81 176 THR A C 1
ATOM 1391 O O . THR A 1 176 ? -3.595 11.767 -16.675 1.00 74.81 176 THR A O 1
ATOM 1394 N N . VAL A 1 177 ? -3.234 13.932 -16.198 1.00 74.12 177 VAL A N 1
ATOM 1395 C CA . VAL A 1 177 ? -3.646 13.854 -14.786 1.00 74.12 177 VAL A CA 1
ATOM 1396 C C . VAL A 1 177 ? -5.109 13.438 -14.661 1.00 74.12 177 VAL A C 1
ATOM 1398 O O . VAL A 1 177 ? -5.461 12.622 -13.811 1.00 74.12 177 VAL A O 1
ATOM 1401 N N . THR A 1 178 ? -5.958 13.989 -15.530 1.00 74.38 178 THR A N 1
ATOM 1402 C CA . THR A 1 178 ? -7.399 13.742 -15.550 1.00 74.38 178 THR A CA 1
ATOM 1403 C C . THR A 1 178 ? -7.706 12.279 -15.842 1.00 74.38 178 THR A C 1
ATOM 1405 O O . THR A 1 178 ? -8.464 11.668 -15.095 1.00 74.38 178 THR A O 1
ATOM 1408 N N . SER A 1 179 ? -7.071 11.689 -16.859 1.00 76.81 179 SER A N 1
ATOM 1409 C CA . SER A 1 179 ? -7.273 10.280 -17.214 1.00 76.81 179 SER A CA 1
ATOM 1410 C C . SER A 1 179 ? -6.885 9.356 -16.056 1.00 76.81 179 SER A C 1
ATOM 1412 O O . SER A 1 179 ? -7.642 8.452 -15.707 1.00 76.81 179 SER A O 1
ATOM 1414 N N . ARG A 1 180 ? -5.765 9.634 -15.370 1.00 80.06 180 ARG A N 1
ATOM 1415 C CA . ARG A 1 180 ? -5.359 8.867 -14.177 1.00 80.06 180 ARG A CA 1
ATOM 1416 C C . ARG A 1 180 ? -6.338 9.013 -13.016 1.00 80.06 180 ARG A C 1
ATOM 1418 O O . ARG A 1 180 ? -6.680 8.011 -12.396 1.00 80.06 180 ARG A O 1
ATOM 1425 N N . ARG A 1 181 ? -6.800 10.233 -12.717 1.00 79.50 181 ARG A N 1
ATOM 1426 C CA . ARG A 1 181 ? -7.799 10.476 -11.661 1.00 79.50 181 ARG A CA 1
ATOM 1427 C C . ARG A 1 181 ? -9.115 9.756 -11.970 1.00 79.50 181 ARG A C 1
ATOM 1429 O O . ARG A 1 181 ? -9.653 9.087 -11.093 1.00 79.50 181 ARG A O 1
ATOM 1436 N N . ASN A 1 182 ? -9.597 9.824 -13.209 1.00 76.94 182 ASN A N 1
ATOM 1437 C CA . ASN A 1 182 ? -10.816 9.131 -13.632 1.00 76.94 182 ASN A CA 1
ATOM 1438 C C . ASN A 1 182 ? -10.669 7.612 -13.504 1.00 76.94 182 ASN A C 1
ATOM 1440 O O . ASN A 1 182 ? -11.528 6.958 -12.917 1.00 76.94 182 ASN A O 1
ATOM 1444 N N . ALA A 1 183 ? -9.554 7.054 -13.977 1.00 80.75 183 ALA A N 1
ATOM 1445 C CA . ALA A 1 183 ? -9.279 5.629 -13.838 1.00 80.75 183 ALA A CA 1
ATOM 1446 C C . ALA A 1 183 ? -9.165 5.200 -12.365 1.00 80.75 183 ALA A C 1
ATOM 1448 O O . ALA A 1 183 ? -9.698 4.158 -11.982 1.00 80.75 183 ALA A O 1
ATOM 1449 N N . GLY A 1 184 ? -8.547 6.038 -11.528 1.00 83.50 184 GLY A N 1
ATOM 1450 C CA . GLY A 1 184 ? -8.520 5.873 -10.079 1.00 83.50 184 GLY A CA 1
ATOM 1451 C C . GLY A 1 184 ? -9.916 5.813 -9.474 1.00 83.50 184 GLY A C 1
ATOM 1452 O O . GLY A 1 184 ? -10.206 4.897 -8.713 1.00 83.50 184 GLY A O 1
ATOM 1453 N N . SER A 1 185 ? -10.801 6.734 -9.861 1.00 81.81 185 SER A N 1
ATOM 1454 C CA . SER A 1 185 ? -12.195 6.773 -9.401 1.00 81.81 185 SER A CA 1
ATOM 1455 C C . SER A 1 185 ? -12.976 5.522 -9.811 1.00 81.81 185 SER A C 1
ATOM 1457 O O . SER A 1 185 ? -13.605 4.874 -8.972 1.00 81.81 185 SER A O 1
ATOM 1459 N N . VAL A 1 186 ? -12.860 5.106 -11.076 1.00 81.38 186 VAL A N 1
ATOM 1460 C CA . VAL A 1 186 ? -13.492 3.877 -11.578 1.00 81.38 186 VAL A CA 1
ATOM 1461 C C . VAL A 1 186 ? -12.991 2.651 -10.813 1.00 81.38 186 VAL A C 1
ATOM 1463 O O . VAL A 1 186 ? -13.792 1.804 -10.415 1.00 81.38 186 VAL A O 1
ATOM 1466 N N . GLN A 1 187 ? -11.681 2.541 -10.582 1.00 83.88 187 GLN A N 1
ATOM 1467 C CA . GLN A 1 187 ? -11.118 1.416 -9.838 1.00 83.88 187 GLN A CA 1
ATOM 1468 C C . GLN A 1 187 ? -11.498 1.458 -8.352 1.00 83.88 187 GLN A C 1
ATOM 1470 O O . GLN A 1 187 ? -11.803 0.415 -7.781 1.00 83.88 187 GLN A O 1
ATOM 1475 N N . GLY A 1 188 ? -11.534 2.643 -7.741 1.00 85.31 188 GLY A N 1
ATOM 1476 C CA . GLY A 1 188 ? -11.954 2.833 -6.355 1.00 85.31 188 GLY A CA 1
ATOM 1477 C C . GLY A 1 188 ? -13.393 2.384 -6.133 1.00 85.31 188 GLY A C 1
ATOM 1478 O O . GLY A 1 188 ? -13.651 1.654 -5.184 1.00 85.31 188 GLY A O 1
ATOM 1479 N N . MET A 1 189 ? -14.315 2.703 -7.049 1.00 84.12 189 MET A N 1
ATOM 1480 C CA . MET A 1 189 ? -15.701 2.222 -6.968 1.00 84.12 189 MET A CA 1
ATOM 1481 C C . MET A 1 189 ? -15.805 0.696 -7.109 1.00 84.12 189 MET A C 1
ATOM 1483 O O . MET A 1 189 ? -16.600 0.072 -6.409 1.00 84.12 189 MET A O 1
ATOM 1487 N N . LYS A 1 190 ? -14.988 0.078 -7.976 1.00 83.56 190 LYS A N 1
ATOM 1488 C CA . LYS A 1 190 ? -14.933 -1.392 -8.121 1.00 83.56 190 LYS A CA 1
ATOM 1489 C C . LYS A 1 190 ? -14.421 -2.075 -6.854 1.00 83.56 190 LYS A C 1
ATOM 1491 O O . LYS A 1 190 ? -14.934 -3.121 -6.469 1.00 83.56 190 LYS A O 1
ATOM 1496 N N . ASP A 1 191 ? -13.417 -1.481 -6.220 1.00 87.50 191 ASP A N 1
ATOM 1497 C CA . ASP A 1 191 ? -12.783 -2.030 -5.026 1.00 87.50 191 ASP A CA 1
ATOM 1498 C C . ASP A 1 191 ? -13.545 -1.698 -3.734 1.00 87.50 191 ASP A C 1
ATOM 1500 O O . ASP A 1 191 ? -13.373 -2.391 -2.733 1.00 87.50 191 ASP A O 1
ATOM 1504 N N . ALA A 1 192 ? -14.401 -0.672 -3.739 1.00 86.38 192 ALA A N 1
ATOM 1505 C CA . ALA A 1 192 ? -15.060 -0.167 -2.540 1.00 86.38 192 ALA A CA 1
ATOM 1506 C C . ALA A 1 192 ? -15.853 -1.251 -1.813 1.00 86.38 192 ALA A C 1
ATOM 1508 O O . ALA A 1 192 ? -15.595 -1.516 -0.644 1.00 86.38 192 ALA A O 1
ATOM 1509 N N . LYS A 1 193 ? -16.774 -1.928 -2.506 1.00 84.19 193 LYS A N 1
ATOM 1510 C CA . LYS A 1 193 ? -17.574 -2.997 -1.901 1.00 84.19 193 LYS A CA 1
ATOM 1511 C C . LYS A 1 193 ? -16.714 -4.120 -1.295 1.00 84.19 193 LYS A C 1
ATOM 1513 O O . LYS A 1 193 ? -16.848 -4.363 -0.098 1.00 84.19 193 LYS A O 1
ATOM 1518 N N . PRO A 1 194 ? -15.822 -4.794 -2.052 1.00 82.19 194 PRO A N 1
ATOM 1519 C CA . PRO A 1 194 ? -15.039 -5.896 -1.499 1.00 82.19 194 PRO A CA 1
ATOM 1520 C C . PRO A 1 194 ? -14.055 -5.462 -0.406 1.00 82.19 194 PRO A C 1
ATOM 1522 O O . PRO A 1 194 ? -13.763 -6.267 0.471 1.00 82.19 194 PRO A O 1
ATOM 1525 N N . ILE A 1 195 ? -13.550 -4.226 -0.412 1.00 84.69 195 ILE A N 1
ATOM 1526 C CA . ILE A 1 195 ? -12.706 -3.733 0.685 1.00 84.69 195 ILE A CA 1
ATOM 1527 C C . ILE A 1 195 ? -13.555 -3.476 1.930 1.00 84.69 195 ILE A C 1
ATOM 1529 O O . ILE A 1 195 ? -13.242 -3.980 3.004 1.00 84.69 195 ILE A O 1
ATOM 1533 N N . LEU A 1 196 ? -14.626 -2.697 1.788 1.00 84.56 196 LEU A N 1
ATOM 1534 C CA . LEU A 1 196 ? -15.376 -2.155 2.918 1.00 84.56 196 LEU A CA 1
ATOM 1535 C C . LEU A 1 196 ? -16.252 -3.197 3.612 1.00 84.56 196 LEU A C 1
ATOM 1537 O O . LEU A 1 196 ? -16.375 -3.146 4.830 1.00 84.56 196 LEU A O 1
ATOM 1541 N N . ASP A 1 197 ? -16.792 -4.172 2.876 1.00 81.38 197 ASP A N 1
ATOM 1542 C CA . ASP A 1 197 ? -17.559 -5.280 3.463 1.00 81.38 197 ASP A CA 1
ATOM 1543 C C . ASP A 1 197 ? -16.690 -6.189 4.356 1.00 81.38 197 ASP A C 1
ATOM 1545 O O . ASP A 1 197 ? -17.216 -6.922 5.195 1.00 81.38 197 ASP A O 1
ATOM 1549 N N . ASN A 1 198 ? -15.364 -6.154 4.172 1.00 75.69 198 ASN A N 1
ATOM 1550 C CA . ASN A 1 198 ? -14.399 -6.972 4.908 1.00 75.69 198 ASN A CA 1
ATOM 1551 C C . ASN A 1 198 ? -13.649 -6.198 6.005 1.00 75.69 198 ASN A C 1
ATOM 1553 O O . ASN A 1 198 ? -12.780 -6.781 6.654 1.00 75.69 198 ASN A O 1
ATOM 1557 N N . LEU A 1 199 ? -13.976 -4.920 6.228 1.00 74.75 199 LEU A N 1
ATOM 1558 C CA . LEU A 1 199 ? -13.485 -4.172 7.384 1.00 74.75 199 LEU A CA 1
ATOM 1559 C C . LEU A 1 199 ? -14.372 -4.449 8.606 1.00 74.75 199 LEU A C 1
ATOM 1561 O O . LEU A 1 199 ? -15.598 -4.357 8.543 1.00 74.75 199 LEU A O 1
ATOM 1565 N N . LYS A 1 200 ? -13.749 -4.769 9.735 1.00 71.19 200 LYS A N 1
ATOM 1566 C CA . LYS A 1 200 ? -14.361 -4.865 11.063 1.00 71.19 200 LYS A CA 1
ATOM 1567 C C . LYS A 1 200 ? -14.295 -3.518 11.781 1.00 71.19 200 LYS A C 1
ATOM 1569 O O . LYS A 1 200 ? -13.567 -2.601 11.396 1.00 71.19 200 LYS A O 1
ATOM 1574 N N . ASP A 1 201 ? -15.032 -3.422 12.881 1.00 71.25 201 ASP A N 1
ATOM 1575 C CA . ASP A 1 201 ? -15.051 -2.231 13.724 1.00 71.25 201 ASP A CA 1
ATOM 1576 C C . ASP A 1 201 ? -13.641 -1.863 14.212 1.00 71.25 201 ASP A C 1
ATOM 1578 O O . ASP A 1 201 ? -12.936 -2.668 14.821 1.00 71.25 201 ASP A O 1
ATOM 1582 N N . GLY A 1 202 ? -13.238 -0.618 13.948 1.00 72.62 202 GLY A N 1
ATOM 1583 C CA . GLY A 1 202 ? -11.919 -0.089 14.305 1.00 72.62 202 GLY A CA 1
ATOM 1584 C C . GLY A 1 202 ? -10.819 -0.341 13.269 1.00 72.62 202 GLY A C 1
ATOM 1585 O O . GLY A 1 202 ? -9.709 0.164 13.439 1.00 72.62 202 GLY A O 1
ATOM 1586 N N . GLU A 1 203 ? -11.105 -1.067 12.188 1.00 78.31 203 GLU A N 1
ATOM 1587 C CA . GLU A 1 203 ? -10.155 -1.286 11.101 1.00 78.31 203 GLU A CA 1
ATOM 1588 C C . GLU A 1 203 ? -10.138 -0.107 10.121 1.00 78.31 203 GLU A C 1
ATOM 1590 O O . GLU A 1 203 ? -11.124 0.607 9.917 1.00 78.31 203 GLU A O 1
ATOM 1595 N N . THR A 1 204 ? -8.973 0.126 9.522 1.00 86.94 204 THR A N 1
ATOM 1596 C CA . THR A 1 204 ? -8.708 1.319 8.716 1.00 86.94 204 THR A CA 1
ATOM 1597 C C . THR A 1 204 ? -7.913 0.990 7.461 1.00 86.94 204 THR A C 1
ATOM 1599 O O . THR A 1 204 ? -7.121 0.046 7.430 1.00 86.94 204 THR A O 1
ATOM 1602 N N . ILE A 1 205 ? -8.072 1.828 6.441 1.00 90.31 205 ILE A N 1
ATOM 1603 C CA . ILE A 1 205 ? -7.366 1.734 5.161 1.00 90.31 205 ILE A CA 1
ATOM 1604 C C . ILE A 1 205 ? -6.136 2.648 5.196 1.00 90.31 205 ILE A C 1
ATOM 1606 O O . ILE A 1 205 ? -6.242 3.805 5.606 1.00 90.31 205 ILE A O 1
ATOM 1610 N N . LYS A 1 206 ? -4.982 2.164 4.730 1.00 92.00 206 LYS A N 1
ATOM 1611 C CA . LYS A 1 206 ? -3.792 2.992 4.467 1.00 92.00 206 LYS A CA 1
ATOM 1612 C C . LYS A 1 206 ? -3.473 2.928 2.989 1.00 92.00 206 LYS A C 1
ATOM 1614 O O . LYS A 1 206 ? -3.539 1.857 2.396 1.00 92.00 206 LYS A O 1
ATOM 1619 N N . ILE A 1 207 ? -3.131 4.059 2.391 1.00 93.69 207 ILE A N 1
ATOM 1620 C CA . ILE A 1 207 ? -2.831 4.138 0.962 1.00 93.69 207 ILE A CA 1
ATOM 1621 C C . ILE A 1 207 ? -1.404 4.631 0.807 1.00 93.69 207 ILE A C 1
ATOM 1623 O O . ILE A 1 207 ? -1.033 5.647 1.388 1.00 93.69 207 ILE A O 1
ATOM 1627 N N . VAL A 1 208 ? -0.602 3.900 0.043 1.00 95.62 208 VAL A N 1
ATOM 1628 C CA . VAL A 1 208 ? 0.788 4.230 -0.253 1.00 95.62 208 VAL A CA 1
ATOM 1629 C C . VAL A 1 208 ? 0.954 4.315 -1.756 1.00 95.62 208 VAL A C 1
ATOM 1631 O O . VAL A 1 208 ? 0.593 3.395 -2.486 1.00 95.62 208 VAL A O 1
ATOM 1634 N N . THR A 1 209 ? 1.487 5.429 -2.234 1.00 94.31 209 THR A N 1
ATOM 1635 C CA . THR A 1 209 ? 1.582 5.727 -3.660 1.00 94.31 209 THR A CA 1
ATOM 1636 C C . THR A 1 209 ? 3.017 6.049 -4.039 1.00 94.31 209 THR A C 1
ATOM 1638 O O . THR A 1 209 ? 3.831 6.449 -3.201 1.00 94.31 209 THR A O 1
ATOM 1641 N N . HIS A 1 210 ? 3.333 5.860 -5.316 1.00 93.00 210 HIS A N 1
ATOM 1642 C CA . HIS A 1 210 ? 4.612 6.262 -5.872 1.00 93.00 210 HIS A CA 1
ATOM 1643 C C . HIS A 1 210 ? 4.433 6.913 -7.246 1.00 93.00 210 HIS A C 1
ATOM 1645 O O . HIS A 1 210 ? 3.696 6.396 -8.092 1.00 93.00 210 HIS A O 1
ATOM 1651 N N . SER A 1 211 ? 5.158 8.007 -7.506 1.00 90.25 211 SER A N 1
ATOM 1652 C CA . SER A 1 211 ? 5.229 8.638 -8.828 1.00 90.25 211 SER A CA 1
ATOM 1653 C C . SER A 1 211 ? 3.829 9.002 -9.349 1.00 90.25 211 SER A C 1
ATOM 1655 O O . SER A 1 211 ? 3.035 9.639 -8.653 1.00 90.25 211 SER A O 1
ATOM 1657 N N . MET A 1 212 ? 3.505 8.591 -10.573 1.00 85.75 212 MET A N 1
ATOM 1658 C CA . MET A 1 212 ? 2.210 8.780 -11.230 1.00 85.75 212 MET A CA 1
ATOM 1659 C C . MET A 1 212 ? 1.025 8.181 -10.452 1.00 85.75 212 MET A C 1
ATOM 1661 O O . MET A 1 212 ? -0.113 8.614 -10.646 1.00 85.75 212 MET A O 1
ATOM 1665 N N . GLY A 1 213 ? 1.281 7.223 -9.554 1.00 88.12 213 GLY A N 1
ATOM 1666 C CA . GLY A 1 213 ? 0.260 6.606 -8.714 1.00 88.12 213 GLY A CA 1
ATOM 1667 C C . GLY A 1 213 ? -0.444 7.591 -7.783 1.00 88.12 213 GLY A C 1
ATOM 1668 O O . GLY A 1 213 ? -1.618 7.397 -7.481 1.00 88.12 213 GLY A O 1
ATOM 1669 N N . ALA A 1 214 ? 0.207 8.696 -7.413 1.00 87.25 214 ALA A N 1
ATOM 1670 C CA . ALA A 1 214 ? -0.392 9.724 -6.566 1.00 87.25 214 ALA A CA 1
ATOM 1671 C C . ALA A 1 214 ? -1.610 10.400 -7.227 1.00 87.25 214 ALA A C 1
ATOM 1673 O O . ALA A 1 214 ? -2.617 10.656 -6.570 1.00 87.25 214 ALA A O 1
ATOM 1674 N N . ALA A 1 215 ? -1.569 10.652 -8.542 1.00 82.06 215 ALA A N 1
ATOM 1675 C CA . ALA A 1 215 ? -2.710 11.216 -9.269 1.00 82.06 215 ALA A CA 1
ATOM 1676 C C . ALA A 1 215 ? -3.885 10.225 -9.353 1.00 82.06 215 ALA A C 1
ATOM 1678 O O . ALA A 1 215 ? -5.034 10.614 -9.150 1.00 82.06 215 ALA A O 1
ATOM 1679 N N . PHE A 1 216 ? -3.599 8.943 -9.597 1.00 86.69 216 PHE A N 1
ATOM 1680 C CA . PHE A 1 216 ? -4.603 7.876 -9.569 1.00 86.69 216 PHE A CA 1
ATOM 1681 C C . PHE A 1 216 ? -5.240 7.744 -8.178 1.00 86.69 216 PHE A C 1
ATOM 1683 O O . PHE A 1 216 ? -6.465 7.682 -8.053 1.00 86.69 216 PHE A O 1
ATOM 1690 N N . ALA A 1 217 ? -4.422 7.776 -7.125 1.00 88.69 217 ALA A N 1
ATOM 1691 C CA . ALA A 1 217 ? -4.867 7.654 -5.743 1.00 88.69 217 ALA A CA 1
ATOM 1692 C C . ALA A 1 217 ? -5.887 8.727 -5.352 1.00 88.69 217 ALA A C 1
ATOM 1694 O O . ALA A 1 217 ? -6.848 8.412 -4.655 1.00 88.69 217 ALA A O 1
ATOM 1695 N N . LYS A 1 218 ? -5.760 9.961 -5.862 1.00 85.31 218 LYS A N 1
ATOM 1696 C CA . LYS A 1 218 ? -6.740 11.022 -5.567 1.00 85.31 218 LYS A CA 1
ATOM 1697 C C . LYS A 1 218 ? -8.149 10.660 -6.037 1.00 85.31 218 LYS A C 1
ATOM 1699 O O . LYS A 1 218 ? -9.104 10.862 -5.293 1.00 85.31 218 LYS A O 1
ATOM 1704 N N . GLY A 1 219 ? -8.282 10.092 -7.237 1.00 81.75 219 GLY A N 1
ATOM 1705 C CA . GLY A 1 219 ? -9.572 9.595 -7.722 1.00 81.75 219 GLY A CA 1
ATOM 1706 C C . GLY A 1 219 ? -10.050 8.363 -6.956 1.00 81.75 219 GLY A C 1
ATOM 1707 O O . GLY A 1 219 ? -11.225 8.257 -6.617 1.00 81.75 219 GLY A O 1
ATOM 1708 N N . TYR A 1 220 ? -9.125 7.458 -6.632 1.00 87.19 220 TYR A N 1
ATOM 1709 C CA . TYR A 1 220 ? -9.407 6.233 -5.883 1.00 87.19 220 TYR A CA 1
ATOM 1710 C C . TYR A 1 220 ? -9.963 6.515 -4.479 1.00 87.19 220 TYR A C 1
ATOM 1712 O O . TYR A 1 220 ? -10.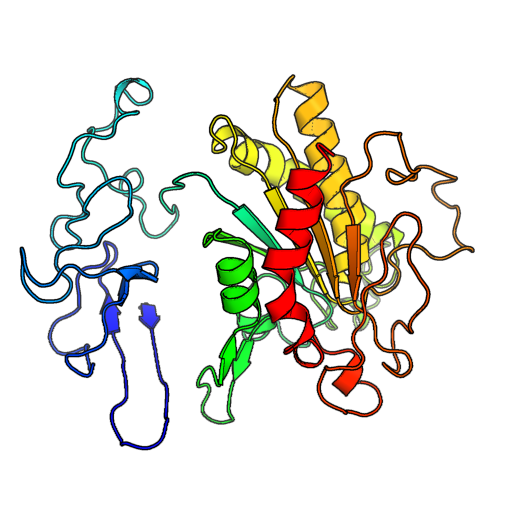976 5.946 -4.077 1.00 87.19 220 TYR A O 1
ATOM 1720 N N . ILE A 1 221 ? -9.337 7.441 -3.752 1.00 89.31 221 ILE A N 1
ATOM 1721 C CA . ILE A 1 221 ? -9.754 7.878 -2.417 1.00 89.31 221 ILE A CA 1
ATOM 1722 C C . ILE A 1 221 ? -11.126 8.544 -2.456 1.00 89.31 221 ILE A C 1
ATOM 1724 O O . ILE A 1 221 ? -11.967 8.260 -1.602 1.00 89.31 221 ILE A O 1
ATOM 1728 N N . ASP A 1 222 ? -11.363 9.414 -3.439 1.00 83.38 222 ASP A N 1
ATOM 1729 C CA . ASP A 1 222 ? -12.649 10.093 -3.601 1.00 83.38 222 ASP A CA 1
ATOM 1730 C C . ASP A 1 222 ? -13.789 9.092 -3.841 1.00 83.38 222 ASP A C 1
ATOM 1732 O O . ASP A 1 222 ? -14.839 9.177 -3.203 1.00 83.38 222 ASP A O 1
ATOM 1736 N N . ALA A 1 223 ? -13.546 8.074 -4.669 1.00 84.00 223 ALA A N 1
ATOM 1737 C CA . ALA A 1 223 ? -14.491 6.990 -4.907 1.00 84.00 223 ALA A CA 1
ATOM 1738 C C . ALA A 1 223 ? -14.774 6.156 -3.648 1.00 84.00 223 ALA A C 1
ATOM 1740 O O . ALA A 1 223 ? -15.939 5.950 -3.308 1.00 84.00 223 ALA A O 1
ATOM 1741 N N . LEU A 1 224 ? -13.739 5.729 -2.911 1.00 87.69 224 LEU A N 1
ATOM 1742 C CA . LEU A 1 224 ? -13.924 4.987 -1.657 1.00 87.69 224 LEU A CA 1
ATOM 1743 C C . LEU A 1 224 ? -14.764 5.781 -0.651 1.00 87.69 224 LEU A C 1
ATOM 1745 O O . LEU A 1 224 ? -15.714 5.250 -0.079 1.00 87.69 224 LEU A O 1
ATOM 1749 N N . LYS A 1 225 ? -14.451 7.065 -0.457 1.00 86.50 225 LYS A N 1
ATOM 1750 C CA . LYS A 1 225 ? -15.189 7.937 0.469 1.00 86.50 225 LYS A CA 1
ATOM 1751 C C . LYS A 1 225 ? -16.619 8.198 0.010 1.00 86.50 225 LYS A C 1
ATOM 1753 O O . LYS A 1 225 ? -17.521 8.249 0.844 1.00 86.50 225 LYS A O 1
ATOM 1758 N N . THR A 1 226 ? -16.827 8.360 -1.2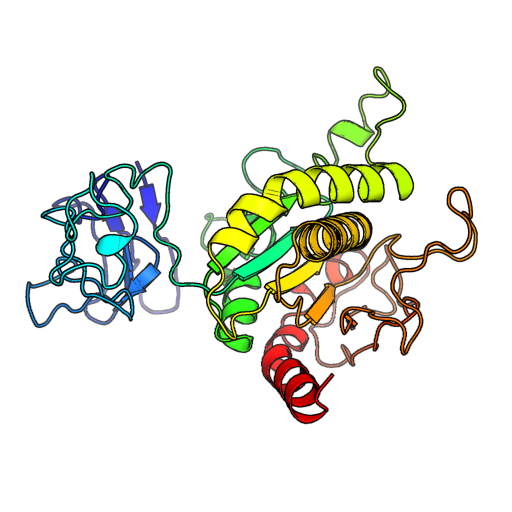95 1.00 85.38 226 THR A N 1
ATOM 1759 C CA . THR A 1 226 ? -18.163 8.503 -1.885 1.00 85.38 226 THR A CA 1
ATOM 1760 C C . THR A 1 226 ? -18.994 7.261 -1.597 1.00 85.38 226 THR A C 1
ATOM 1762 O O . THR A 1 226 ? -20.068 7.379 -1.013 1.00 85.38 226 THR A O 1
ATOM 1765 N N . TYR A 1 227 ? -18.451 6.071 -1.865 1.00 86.38 227 TYR A N 1
ATOM 1766 C CA . TYR A 1 227 ? -19.126 4.813 -1.567 1.00 86.38 227 TYR A CA 1
ATOM 1767 C C . TYR A 1 227 ? -19.419 4.652 -0.067 1.00 86.38 227 TYR A C 1
ATOM 1769 O O . TYR A 1 227 ? -20.535 4.279 0.296 1.00 86.38 227 TYR A O 1
ATOM 1777 N N . MET A 1 228 ? -18.459 4.966 0.816 1.00 88.38 228 MET A N 1
ATOM 1778 C CA . MET A 1 228 ? -18.670 4.936 2.272 1.00 88.38 228 MET A CA 1
ATOM 1779 C C . MET A 1 228 ? -19.850 5.826 2.681 1.00 88.38 228 MET A C 1
ATOM 1781 O O . MET A 1 228 ? -20.725 5.394 3.429 1.00 88.38 228 MET A O 1
ATOM 1785 N N . LYS A 1 229 ? -19.897 7.056 2.156 1.00 87.69 229 LYS A N 1
ATOM 1786 C CA . LYS A 1 229 ? -20.952 8.030 2.446 1.00 87.69 229 LYS A CA 1
ATOM 1787 C C . LYS A 1 229 ? -22.315 7.572 1.926 1.00 87.69 229 LYS A C 1
ATOM 1789 O O . LYS A 1 229 ? -23.293 7.647 2.660 1.00 87.69 229 LYS A O 1
ATOM 1794 N N . GLU A 1 230 ? -22.385 7.112 0.681 1.00 88.00 230 GLU A N 1
ATOM 1795 C CA . GLU A 1 230 ? -23.635 6.674 0.044 1.00 88.00 230 GLU A CA 1
ATOM 1796 C C . GLU A 1 230 ? -24.235 5.435 0.718 1.00 88.00 230 GLU A C 1
ATOM 1798 O O . GLU A 1 230 ? -25.454 5.299 0.781 1.00 88.00 230 GLU A O 1
ATOM 1803 N N . ASN A 1 231 ? -23.388 4.562 1.269 1.00 88.81 231 ASN A N 1
ATOM 1804 C CA . ASN A 1 231 ? -23.805 3.316 1.911 1.00 88.81 231 ASN A CA 1
ATOM 1805 C C . ASN A 1 231 ? -23.831 3.393 3.449 1.00 88.81 231 ASN A C 1
ATOM 1807 O O . ASN A 1 231 ? -24.038 2.372 4.100 1.00 88.81 231 ASN A O 1
ATOM 1811 N N . ASN A 1 232 ? -23.638 4.579 4.041 1.00 88.50 232 ASN A N 1
ATOM 1812 C CA . ASN A 1 232 ? -23.559 4.786 5.495 1.00 88.50 232 ASN A CA 1
ATOM 1813 C C . ASN A 1 232 ? -22.544 3.858 6.199 1.00 88.50 232 ASN A C 1
ATOM 1815 O O . ASN A 1 232 ? -22.786 3.377 7.307 1.00 88.50 232 ASN A O 1
ATOM 1819 N N . ILE A 1 233 ? -21.404 3.598 5.557 1.00 85.75 233 ILE A N 1
ATOM 1820 C CA . ILE A 1 233 ? -20.335 2.754 6.098 1.00 85.75 233 ILE A CA 1
ATOM 1821 C C . ILE A 1 233 ? -19.398 3.620 6.936 1.00 85.75 233 ILE A C 1
ATOM 1823 O O . ILE A 1 233 ? -18.770 4.552 6.430 1.00 85.75 233 ILE A O 1
ATOM 1827 N N . ASN A 1 234 ? -19.262 3.277 8.215 1.00 84.81 234 ASN A N 1
ATOM 1828 C CA . ASN A 1 234 ? -18.358 3.952 9.142 1.00 84.81 234 ASN A CA 1
ATOM 1829 C C . ASN A 1 234 ? -16.942 3.350 9.079 1.00 84.81 234 ASN A C 1
ATOM 1831 O O . ASN A 1 234 ? -16.485 2.707 10.021 1.00 84.81 234 ASN A O 1
ATOM 1835 N N . ALA A 1 235 ? -16.267 3.536 7.946 1.00 84.94 235 ALA A N 1
ATOM 1836 C CA . ALA A 1 235 ? -14.876 3.141 7.740 1.00 84.94 235 ALA A CA 1
ATOM 1837 C C . ALA A 1 235 ? -13.992 4.375 7.535 1.00 84.94 235 ALA A C 1
ATOM 1839 O O . ALA A 1 235 ? -14.456 5.431 7.101 1.00 84.94 235 ALA A O 1
ATOM 1840 N N . LYS A 1 236 ? -12.695 4.238 7.826 1.00 85.75 236 LYS A N 1
ATOM 1841 C CA . LYS A 1 236 ? -11.741 5.347 7.748 1.00 85.75 236 LYS A CA 1
ATOM 1842 C C . LYS A 1 236 ? -10.540 5.003 6.880 1.00 85.75 236 LYS A C 1
ATOM 1844 O O . LYS A 1 236 ? -9.892 3.975 7.069 1.00 85.75 236 LYS A O 1
ATOM 1849 N N . ILE A 1 237 ? -10.202 5.923 5.979 1.00 89.38 237 ILE A N 1
ATOM 1850 C CA . ILE A 1 237 ? -8.869 5.988 5.377 1.00 89.38 237 ILE A CA 1
ATOM 1851 C C . ILE A 1 237 ? -7.992 6.769 6.354 1.00 89.38 237 ILE A C 1
ATOM 1853 O O . ILE A 1 237 ? -8.199 7.960 6.572 1.00 89.38 237 ILE A O 1
ATOM 1857 N N . GLU A 1 238 ? -7.080 6.066 7.013 1.00 89.44 238 GLU A N 1
ATOM 1858 C CA . GLU A 1 238 ? -6.306 6.588 8.138 1.00 89.44 238 GLU A CA 1
ATOM 1859 C C . GLU A 1 238 ? -5.137 7.459 7.686 1.00 89.44 238 GLU A C 1
ATOM 1861 O O . GLU A 1 238 ? -4.847 8.470 8.323 1.00 89.44 238 GLU A O 1
ATOM 1866 N N . ILE A 1 239 ? -4.481 7.085 6.588 1.00 89.81 239 ILE A N 1
ATOM 1867 C CA . ILE A 1 239 ? -3.366 7.844 6.030 1.00 89.81 239 ILE A CA 1
ATOM 1868 C C . ILE A 1 239 ? -3.223 7.591 4.527 1.00 89.81 239 ILE A C 1
ATOM 1870 O O . ILE A 1 239 ? -3.421 6.474 4.043 1.00 89.81 239 ILE A O 1
ATOM 1874 N N . GLU A 1 240 ? -2.825 8.636 3.814 1.00 91.81 240 GLU A N 1
ATOM 1875 C CA . GLU A 1 240 ? -2.247 8.577 2.478 1.00 91.81 240 GLU A CA 1
ATOM 1876 C C . GLU A 1 240 ? -0.755 8.933 2.560 1.00 91.81 240 GLU A C 1
ATOM 1878 O O . GLU A 1 240 ? -0.369 9.923 3.188 1.00 91.81 240 GLU A O 1
ATOM 1883 N N . VAL A 1 241 ? 0.100 8.119 1.952 1.00 94.00 241 VAL A N 1
ATOM 1884 C CA . VAL A 1 241 ? 1.547 8.330 1.906 1.00 94.00 241 VAL A CA 1
ATOM 1885 C C . VAL A 1 241 ? 1.997 8.384 0.458 1.00 94.00 241 VAL A C 1
ATOM 1887 O O . VAL A 1 241 ? 1.957 7.382 -0.248 1.00 94.00 241 VAL A O 1
ATOM 1890 N N . ASP A 1 242 ? 2.455 9.554 0.036 1.00 92.56 242 ASP A N 1
ATOM 1891 C CA . ASP A 1 242 ? 2.844 9.840 -1.338 1.00 92.56 242 ASP A CA 1
ATOM 1892 C C . ASP A 1 242 ? 4.376 9.902 -1.449 1.00 92.56 242 ASP A C 1
ATOM 1894 O O . ASP A 1 242 ? 5.001 10.828 -0.923 1.00 92.56 242 ASP A O 1
ATOM 1898 N N . PHE A 1 243 ? 4.989 8.938 -2.144 1.00 93.50 243 PHE A N 1
ATOM 1899 C CA . PHE A 1 243 ? 6.423 8.935 -2.463 1.00 93.50 243 PHE A CA 1
ATOM 1900 C C . PHE A 1 243 ? 6.672 9.471 -3.880 1.00 93.50 243 PHE A C 1
ATOM 1902 O O . PHE A 1 243 ? 6.065 9.008 -4.844 1.00 93.50 243 PHE A O 1
ATOM 1909 N N . ALA A 1 244 ? 7.564 10.454 -4.013 1.00 91.00 244 ALA A N 1
ATOM 1910 C CA . ALA A 1 244 ? 7.887 11.159 -5.259 1.00 91.00 244 ALA A CA 1
ATOM 1911 C C . ALA A 1 244 ? 6.653 11.475 -6.141 1.00 91.00 244 ALA A C 1
ATOM 1913 O O . ALA A 1 244 ? 6.636 11.121 -7.320 1.00 91.00 244 ALA A O 1
ATOM 1914 N N . PRO A 1 245 ? 5.584 12.082 -5.595 1.00 87.88 245 PRO A N 1
ATOM 1915 C CA . PRO A 1 245 ? 4.306 12.191 -6.292 1.00 87.88 245 PRO A CA 1
ATOM 1916 C C . PRO A 1 245 ? 4.416 13.010 -7.579 1.00 87.88 245 PRO A C 1
ATOM 1918 O O . PRO A 1 245 ? 4.778 14.183 -7.550 1.00 87.88 245 PRO A O 1
ATOM 1921 N N . TYR A 1 246 ? 4.035 12.414 -8.708 1.00 81.94 246 TYR A N 1
ATOM 1922 C CA . TYR A 1 246 ? 4.039 13.073 -10.011 1.00 81.94 246 TYR A CA 1
ATOM 1923 C C . TYR A 1 246 ? 2.626 13.504 -10.396 1.00 81.94 246 TYR A C 1
ATOM 1925 O O . TYR A 1 246 ? 1.699 12.691 -10.383 1.00 81.94 246 TYR A O 1
ATOM 1933 N N . GLN A 1 247 ? 2.475 14.778 -10.779 1.00 70.50 247 GLN A N 1
ATOM 1934 C CA . GLN A 1 247 ? 1.215 15.340 -11.284 1.00 70.50 247 GLN A CA 1
ATOM 1935 C C . GLN A 1 247 ? 0.013 15.191 -10.328 1.00 70.50 247 GLN A C 1
ATOM 1937 O O . GLN A 1 247 ? -1.142 15.198 -10.747 1.00 70.50 247 GLN A O 1
ATOM 1942 N N . SER A 1 248 ? 0.261 15.058 -9.030 1.00 60.44 248 SER A N 1
ATOM 1943 C CA . SER A 1 248 ? -0.794 14.824 -8.046 1.00 60.44 248 SER A CA 1
ATOM 1944 C C . SER A 1 248 ? -1.647 16.064 -7.765 1.00 60.44 248 SER A C 1
ATOM 1946 O O . SER A 1 248 ? -2.805 15.892 -7.386 1.00 60.44 248 SER A O 1
ATOM 1948 N N . ASP A 1 249 ? -1.118 17.279 -7.984 1.00 60.25 249 ASP A N 1
ATOM 1949 C CA . ASP A 1 249 ? -1.846 18.555 -7.883 1.00 60.25 249 ASP A CA 1
ATOM 1950 C C . ASP A 1 249 ? -1.034 19.718 -8.513 1.00 60.25 249 ASP A C 1
ATOM 1952 O O . ASP A 1 249 ? -0.183 20.310 -7.850 1.00 60.25 249 ASP A O 1
ATOM 1956 N N . ASP A 1 250 ? -1.235 20.039 -9.801 1.00 47.19 250 ASP A N 1
ATOM 1957 C CA . ASP A 1 250 ? -0.540 21.172 -10.448 1.00 47.19 250 ASP A CA 1
ATOM 1958 C C . ASP A 1 250 ? -1.459 22.400 -10.591 1.00 47.19 250 ASP A C 1
ATOM 1960 O O . ASP A 1 250 ? -2.620 22.289 -10.989 1.00 47.19 250 ASP A O 1
ATOM 1964 N N . TYR A 1 251 ? -0.918 23.583 -10.283 1.00 41.06 251 TYR A N 1
ATOM 1965 C CA . TYR A 1 251 ? -1.602 24.885 -10.158 1.00 41.06 251 TYR A CA 1
ATOM 1966 C C . TYR A 1 251 ? -2.312 25.382 -11.440 1.00 41.06 251 TYR A C 1
ATOM 1968 O O . TYR A 1 251 ? -2.977 26.416 -11.403 1.00 41.06 251 TYR A O 1
ATOM 1976 N N . GLY A 1 252 ? -2.163 24.694 -12.577 1.00 38.75 252 GLY A N 1
ATOM 1977 C CA . GLY A 1 252 ? -2.489 25.229 -13.904 1.00 38.75 252 GLY A CA 1
ATOM 1978 C C . GLY A 1 252 ? -3.580 24.518 -14.707 1.00 38.75 252 GLY A C 1
ATOM 1979 O O . GLY A 1 252 ? -3.847 24.963 -15.817 1.00 38.75 252 GLY A O 1
ATOM 1980 N N . ASN A 1 253 ? -4.208 23.439 -14.221 1.00 37.12 253 ASN A N 1
ATOM 1981 C CA . ASN A 1 253 ? -5.152 22.672 -15.048 1.00 37.12 253 ASN A CA 1
ATOM 1982 C C . ASN A 1 253 ? -6.496 22.425 -14.345 1.00 37.12 253 ASN A C 1
ATOM 1984 O O . ASN A 1 253 ? -6.774 21.363 -13.789 1.00 37.12 253 ASN A O 1
ATOM 1988 N N . SER A 1 254 ? -7.336 23.460 -14.359 1.00 40.00 254 SER A N 1
ATOM 1989 C CA . SER A 1 254 ? -8.671 23.517 -13.760 1.00 40.00 254 SER A CA 1
ATOM 1990 C C . SER A 1 254 ? -9.787 22.979 -14.669 1.00 40.00 254 SER A C 1
ATOM 1992 O O . SER A 1 254 ? -10.899 23.505 -14.647 1.00 40.00 254 SER A O 1
ATOM 1994 N N . ALA A 1 255 ? -9.555 21.897 -15.421 1.00 34.44 255 ALA A N 1
ATOM 1995 C CA . ALA A 1 255 ? -10.645 21.226 -16.147 1.00 34.44 255 ALA A CA 1
ATOM 1996 C C . ALA A 1 255 ? -11.706 20.614 -15.196 1.00 34.44 255 ALA A C 1
ATOM 1998 O O . ALA A 1 255 ? -12.840 20.378 -15.596 1.00 34.44 255 ALA A O 1
ATOM 1999 N N . TYR A 1 256 ? -11.360 20.449 -13.912 1.00 34.25 256 TYR A N 1
ATOM 2000 C CA . TYR A 1 256 ? -12.279 20.176 -12.801 1.00 34.25 256 TYR A CA 1
ATOM 2001 C C . TYR A 1 256 ? -12.047 21.179 -11.664 1.00 34.25 256 TYR A C 1
ATOM 2003 O O . TYR A 1 256 ? -11.561 20.815 -10.591 1.00 34.25 256 TYR A O 1
ATOM 2011 N N . GLY A 1 257 ? -12.336 22.460 -11.932 1.00 31.53 257 GLY A N 1
ATOM 2012 C CA . GLY A 1 257 ? -12.204 23.575 -10.988 1.00 31.53 257 GLY A CA 1
ATOM 2013 C C . GLY A 1 257 ? -12.472 23.184 -9.533 1.00 31.53 257 GLY A C 1
ATOM 2014 O O . GLY A 1 257 ? -13.503 22.598 -9.233 1.00 31.53 257 GLY A O 1
ATOM 2015 N N . SER A 1 258 ? -11.503 23.455 -8.655 1.00 38.56 258 SER A N 1
ATOM 2016 C CA . SER A 1 258 ? -11.610 23.370 -7.190 1.00 38.56 258 SER A CA 1
ATOM 2017 C C . SER A 1 258 ? -12.508 22.256 -6.615 1.00 38.56 258 SER A C 1
ATOM 2019 O O . SER A 1 258 ? -13.238 22.489 -5.654 1.00 38.56 258 SER A O 1
ATOM 2021 N N . ARG A 1 259 ? -12.462 21.031 -7.142 1.00 40.94 259 ARG A N 1
ATOM 2022 C CA . ARG A 1 259 ? -12.962 19.853 -6.420 1.00 40.94 259 ARG A CA 1
ATOM 2023 C C . ARG A 1 259 ? -11.779 19.201 -5.724 1.00 40.94 259 ARG A C 1
ATOM 2025 O O . ARG A 1 259 ? -11.310 18.148 -6.125 1.00 40.94 259 ARG A O 1
ATOM 2032 N N . SER A 1 260 ? -11.224 19.913 -4.744 1.00 43.56 260 SER A N 1
ATOM 2033 C CA . SER A 1 260 ? -10.139 19.413 -3.900 1.00 43.56 260 SER A CA 1
ATOM 2034 C C . SER A 1 260 ? -10.762 18.659 -2.720 1.00 43.56 260 SER A C 1
ATOM 2036 O O . SER A 1 260 ? -11.442 19.295 -1.915 1.00 43.56 260 SER A O 1
ATOM 2038 N N . PRO A 1 261 ? -10.538 17.341 -2.559 1.00 43.03 261 PRO A N 1
ATOM 2039 C CA . PRO A 1 261 ? -10.914 16.635 -1.333 1.00 43.03 261 PRO A CA 1
ATOM 2040 C C . PRO A 1 261 ? -10.045 17.016 -0.120 1.00 43.03 261 PRO A C 1
ATOM 2042 O O . PRO A 1 261 ? -10.229 16.443 0.952 1.00 43.03 261 PRO A O 1
ATOM 2045 N N . TYR A 1 262 ? -9.082 17.934 -0.279 1.00 49.50 262 TYR A N 1
ATOM 2046 C CA . TYR A 1 262 ? -8.013 18.185 0.687 1.00 49.50 262 TYR A CA 1
ATOM 2047 C C . TYR A 1 262 ? -7.862 19.671 1.044 1.00 49.50 262 TYR A C 1
ATOM 2049 O O . TYR A 1 262 ? -6.760 20.221 1.065 1.00 49.50 262 TYR A O 1
ATOM 2057 N N . GLU A 1 263 ? -8.982 20.334 1.346 1.00 40.78 263 GLU A N 1
ATOM 2058 C CA . GLU A 1 263 ? -8.939 21.513 2.215 1.00 40.78 263 GLU A CA 1
ATOM 2059 C C . GLU A 1 263 ? -8.819 21.057 3.672 1.00 40.78 263 GLU A C 1
ATOM 2061 O O . GLU A 1 263 ? -9.614 20.239 4.146 1.00 40.78 263 GLU A O 1
ATOM 2066 N N . GLU A 1 264 ? -7.815 21.589 4.370 1.00 36.28 264 GLU A N 1
ATOM 2067 C CA . GLU A 1 264 ? -7.614 21.387 5.804 1.00 36.28 264 GLU A CA 1
ATOM 2068 C C . GLU A 1 264 ? -8.932 21.662 6.552 1.00 36.28 264 GLU A C 1
ATOM 2070 O O . GLU A 1 264 ? -9.559 22.708 6.376 1.00 36.28 264 GLU A O 1
ATOM 2075 N N . GLY A 1 265 ? -9.399 20.681 7.331 1.00 33.84 265 GLY A N 1
ATOM 2076 C CA . GLY A 1 265 ? -10.641 20.784 8.107 1.00 33.84 265 GLY A CA 1
ATOM 2077 C C . GLY A 1 265 ? -11.942 20.380 7.393 1.00 33.84 265 GLY A C 1
ATOM 2078 O O . GLY A 1 265 ? -13.007 20.541 7.986 1.00 33.84 265 GLY A O 1
ATOM 2079 N N . LYS A 1 266 ? -11.909 19.831 6.164 1.00 36.38 266 LYS A N 1
ATOM 2080 C CA . LYS A 1 266 ? -13.122 19.399 5.420 1.00 36.38 266 LYS A CA 1
ATOM 2081 C C . LYS A 1 266 ? -13.118 17.926 4.976 1.00 36.38 266 LYS A C 1
ATOM 2083 O O . LYS A 1 266 ? -13.554 17.594 3.876 1.00 36.38 266 LYS A O 1
ATOM 2088 N N . GLY A 1 267 ? -12.648 17.021 5.837 1.00 46.69 267 GLY A N 1
ATOM 2089 C CA . GLY A 1 267 ? -12.681 15.575 5.573 1.00 46.69 267 GLY A CA 1
ATOM 2090 C C . GLY A 1 267 ? -11.549 15.070 4.675 1.00 46.69 267 GLY A C 1
ATOM 2091 O O . GLY A 1 267 ? -11.711 14.058 4.001 1.00 46.69 267 GLY A O 1
ATOM 2092 N N . SER A 1 268 ? -10.418 15.767 4.642 1.00 62.69 268 SER A N 1
ATOM 2093 C CA . SER A 1 268 ? -9.190 15.375 3.948 1.00 62.69 268 SER A CA 1
ATOM 2094 C C . SER A 1 268 ? -8.544 14.146 4.599 1.00 62.69 268 SER A C 1
ATOM 2096 O O . SER A 1 268 ? -8.393 14.126 5.819 1.00 62.69 268 SER A O 1
AT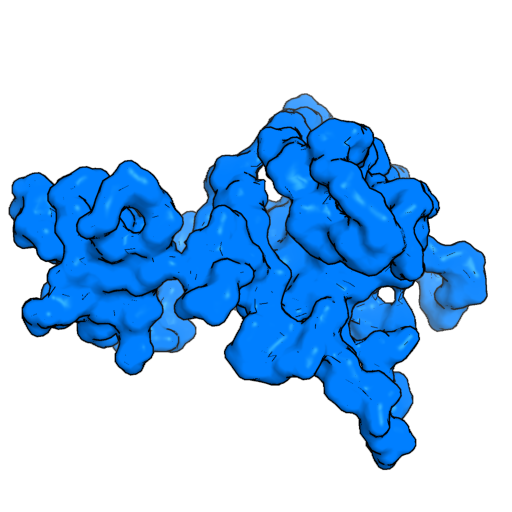OM 2098 N N . VAL A 1 269 ? -8.127 13.142 3.816 1.00 77.88 269 VAL A N 1
ATOM 2099 C CA . VAL A 1 269 ? -7.307 12.038 4.356 1.00 77.88 269 VAL A CA 1
ATOM 2100 C C . VAL A 1 269 ? -5.962 12.624 4.806 1.00 77.88 269 VAL A C 1
ATOM 2102 O O . VAL A 1 269 ? -5.354 13.364 4.021 1.00 77.88 269 VAL A O 1
ATOM 2105 N N . PRO A 1 270 ? -5.475 12.335 6.029 1.00 85.50 270 PRO A N 1
ATOM 2106 C CA . PRO A 1 270 ? -4.146 12.757 6.454 1.00 85.50 270 PRO A CA 1
ATOM 2107 C C . PRO A 1 270 ? -3.096 12.304 5.438 1.00 85.50 270 PRO A C 1
ATOM 2109 O O . PRO A 1 270 ? -2.909 11.109 5.229 1.00 85.50 270 PRO A O 1
ATOM 2112 N N . THR A 1 271 ? -2.433 13.254 4.778 1.00 86.00 271 THR A N 1
ATOM 2113 C CA . THR A 1 271 ? -1.517 12.956 3.667 1.00 86.00 271 THR A CA 1
ATOM 2114 C C . THR A 1 271 ? -0.086 13.304 4.056 1.00 86.00 271 THR A C 1
ATOM 2116 O O . THR A 1 271 ? 0.190 14.434 4.461 1.00 86.00 271 THR A O 1
ATOM 2119 N N . SER A 1 272 ? 0.838 12.352 3.935 1.00 89.62 272 SER A N 1
ATOM 2120 C CA . SER A 1 272 ? 2.275 12.566 4.126 1.00 89.62 272 SER A CA 1
ATOM 2121 C C . SER A 1 272 ? 3.011 12.441 2.801 1.00 89.62 272 SER A C 1
ATOM 2123 O O . SER A 1 272 ? 2.954 11.400 2.159 1.00 89.62 272 SER A O 1
ATOM 2125 N N . GLN A 1 273 ? 3.726 13.494 2.417 1.00 90.06 273 GLN A N 1
ATOM 2126 C CA . GLN A 1 273 ? 4.491 13.542 1.177 1.00 90.06 273 GLN A CA 1
ATOM 2127 C C . GLN A 1 273 ? 5.983 13.368 1.450 1.00 90.06 273 GLN A C 1
ATOM 2129 O O . GLN A 1 273 ? 6.556 14.082 2.273 1.00 90.06 273 GLN A O 1
ATOM 2134 N N . TYR A 1 274 ? 6.615 12.496 0.676 1.00 92.56 274 TYR A N 1
ATOM 2135 C CA . TYR A 1 274 ? 8.052 12.273 0.637 1.00 92.56 274 TYR A CA 1
ATOM 2136 C C . TYR A 1 274 ? 8.545 12.560 -0.781 1.00 92.56 274 TYR A C 1
ATOM 2138 O O . TYR A 1 274 ? 8.144 11.892 -1.728 1.00 92.56 274 TYR A O 1
ATOM 2146 N N . SER A 1 275 ? 9.399 13.564 -0.951 1.00 89.56 275 SER A N 1
ATOM 2147 C CA . SER A 1 275 ? 9.962 13.932 -2.253 1.00 89.56 275 SER A CA 1
ATOM 2148 C C . SER A 1 275 ? 11.410 14.385 -2.103 1.00 89.56 275 SER A C 1
ATOM 2150 O O . SER A 1 275 ? 11.817 14.867 -1.045 1.00 89.56 275 SER A O 1
ATOM 2152 N N . HIS A 1 276 ? 12.202 14.190 -3.156 1.00 87.88 276 HIS A N 1
ATOM 2153 C CA . HIS A 1 276 ? 13.591 14.640 -3.223 1.00 87.88 276 HIS A CA 1
ATOM 2154 C C . HIS A 1 276 ? 13.692 15.879 -4.102 1.00 87.88 276 HIS A C 1
ATOM 2156 O O . HIS A 1 276 ? 13.113 15.916 -5.184 1.00 87.88 276 HIS A O 1
ATOM 2162 N N . LYS A 1 277 ? 14.474 16.877 -3.669 1.00 81.00 277 LYS A N 1
ATOM 2163 C CA . LYS A 1 277 ? 14.675 18.136 -4.410 1.00 81.00 277 LYS A CA 1
ATOM 2164 C C . LYS A 1 277 ? 15.168 17.934 -5.841 1.00 81.00 277 LYS A C 1
ATOM 2166 O O . LYS A 1 277 ? 14.681 18.605 -6.747 1.00 81.00 277 LYS A O 1
ATOM 2171 N N . ASP A 1 278 ? 16.081 16.984 -6.028 1.00 76.56 278 ASP A N 1
ATOM 2172 C CA . ASP A 1 278 ? 16.725 16.711 -7.314 1.00 76.56 278 ASP A CA 1
ATOM 2173 C C . ASP A 1 278 ? 16.357 15.308 -7.832 1.00 76.56 278 ASP A C 1
ATOM 2175 O O . ASP A 1 278 ? 17.235 14.500 -8.139 1.00 76.56 278 ASP A O 1
ATOM 2179 N N . ASP A 1 279 ? 15.058 14.990 -7.877 1.00 77.56 279 ASP A N 1
ATOM 2180 C CA . ASP A 1 279 ? 14.556 13.705 -8.397 1.00 77.56 279 ASP A CA 1
ATOM 2181 C C . ASP A 1 279 ? 14.520 13.620 -9.939 1.00 77.56 279 ASP A C 1
ATOM 2183 O O . ASP A 1 279 ? 14.356 12.544 -10.506 1.00 77.56 279 ASP A O 1
ATOM 2187 N N . GLY A 1 280 ? 14.671 14.754 -10.632 1.00 72.06 280 GLY A N 1
ATOM 2188 C CA . GLY A 1 280 ? 14.697 14.837 -12.093 1.00 72.06 280 GLY A CA 1
ATOM 2189 C C . GLY A 1 280 ? 13.372 14.531 -12.807 1.00 72.06 280 GLY A C 1
ATOM 2190 O O . GLY A 1 280 ? 13.384 14.452 -14.034 1.00 72.06 280 GLY A O 1
ATOM 2191 N N . VAL A 1 281 ? 12.252 14.362 -12.087 1.00 78.69 281 VAL A N 1
ATOM 2192 C CA . VAL A 1 281 ? 10.950 13.978 -12.674 1.00 78.69 281 VAL A CA 1
ATOM 2193 C C . VAL A 1 281 ? 9.787 14.781 -12.094 1.00 78.69 281 VAL A C 1
ATOM 2195 O O . VAL A 1 281 ? 9.156 15.543 -12.825 1.00 78.69 281 VAL A O 1
ATOM 2198 N N . ALA A 1 282 ? 9.463 14.599 -10.810 1.00 74.00 282 ALA A N 1
ATOM 2199 C CA . ALA A 1 282 ? 8.319 15.250 -10.169 1.00 74.00 282 ALA A CA 1
ATOM 2200 C C . ALA A 1 282 ? 8.705 16.543 -9.442 1.00 74.00 282 ALA A C 1
ATOM 2202 O O . ALA A 1 282 ? 7.872 17.433 -9.248 1.00 74.00 282 ALA A O 1
ATOM 2203 N N . GLY A 1 283 ? 9.976 16.666 -9.075 1.00 73.44 283 GLY A N 1
ATOM 2204 C CA . GLY A 1 283 ? 10.476 17.705 -8.202 1.00 73.44 283 GLY A CA 1
ATOM 2205 C C . GLY A 1 283 ? 9.942 17.565 -6.778 1.00 73.44 283 GLY A C 1
ATOM 2206 O O . GLY A 1 283 ? 9.442 16.530 -6.345 1.00 73.44 283 GLY A O 1
ATOM 2207 N N . ASP A 1 284 ? 10.056 18.658 -6.031 1.00 76.81 284 ASP A N 1
ATOM 2208 C CA . ASP A 1 284 ? 9.893 18.652 -4.574 1.00 76.81 284 ASP A CA 1
ATOM 2209 C C . ASP A 1 284 ? 8.889 19.700 -4.080 1.00 76.81 284 ASP A C 1
ATOM 2211 O O . ASP A 1 284 ? 8.934 20.188 -2.943 1.00 76.81 284 ASP A O 1
ATOM 2215 N N . LYS A 1 285 ? 7.970 20.086 -4.970 1.00 77.06 285 LYS A N 1
ATOM 2216 C CA . LYS A 1 285 ? 6.868 20.984 -4.631 1.00 77.06 285 LYS A CA 1
ATOM 2217 C C . LYS A 1 285 ? 5.894 20.262 -3.708 1.00 77.06 285 LYS A C 1
ATOM 2219 O O . LYS A 1 285 ? 5.494 19.130 -3.966 1.00 77.06 285 LYS A O 1
ATOM 2224 N N . GLN A 1 286 ? 5.508 20.937 -2.631 1.00 77.81 286 GLN A N 1
ATOM 2225 C CA . GLN A 1 286 ? 4.538 20.404 -1.687 1.00 77.81 286 GLN A CA 1
ATOM 2226 C C . GLN A 1 286 ? 3.147 20.338 -2.330 1.00 77.81 286 GLN A C 1
ATOM 2228 O O . GLN A 1 286 ? 2.665 21.323 -2.889 1.00 77.81 286 GLN A O 1
ATOM 2233 N N . MET A 1 287 ? 2.507 19.180 -2.217 1.00 77.12 287 MET A N 1
ATOM 2234 C CA . MET A 1 287 ? 1.120 18.955 -2.591 1.00 77.12 287 MET A CA 1
ATOM 2235 C C . MET A 1 287 ? 0.189 19.686 -1.632 1.00 77.12 287 MET A C 1
ATOM 2237 O O . MET A 1 287 ? 0.430 19.750 -0.422 1.00 77.12 287 MET A O 1
ATOM 2241 N N . ARG A 1 288 ? -0.917 20.210 -2.160 1.00 73.06 288 ARG A N 1
ATOM 2242 C CA . ARG A 1 288 ? -1.921 20.893 -1.346 1.00 73.06 288 ARG A CA 1
ATOM 2243 C C . ARG A 1 288 ? -2.472 19.947 -0.274 1.00 73.06 288 ARG A C 1
ATOM 2245 O O . ARG A 1 288 ? -2.858 18.823 -0.573 1.00 73.06 288 ARG A O 1
ATOM 2252 N N . GLY A 1 289 ? -2.492 20.408 0.976 1.00 71.56 289 GLY A N 1
ATOM 2253 C CA . GLY A 1 289 ? -3.005 19.637 2.114 1.00 71.56 289 GLY A CA 1
ATOM 2254 C C . GLY A 1 289 ? -2.106 18.485 2.582 1.00 71.56 289 GLY A C 1
ATOM 2255 O O . GLY A 1 289 ? -2.392 17.887 3.616 1.00 71.56 289 GLY A O 1
ATOM 2256 N N . ALA A 1 290 ? -1.004 18.187 1.883 1.00 79.56 290 ALA A N 1
ATOM 2257 C CA . ALA A 1 290 ? -0.049 17.176 2.317 1.00 79.56 290 ALA A CA 1
ATOM 2258 C C . ALA A 1 290 ? 0.981 17.763 3.280 1.00 79.56 290 ALA A C 1
ATOM 2260 O O . ALA A 1 290 ? 1.486 18.872 3.091 1.00 79.56 290 ALA A O 1
ATOM 2261 N N . LYS A 1 291 ? 1.359 16.983 4.290 1.00 86.38 291 LYS A N 1
ATOM 2262 C CA . LYS A 1 291 ? 2.491 17.285 5.157 1.00 86.38 291 LYS A CA 1
ATOM 2263 C C . LYS A 1 291 ? 3.764 16.725 4.540 1.00 86.38 291 LYS A C 1
ATOM 2265 O O . LYS A 1 291 ? 3.959 15.511 4.498 1.00 86.38 291 LYS A O 1
ATOM 2270 N N . LYS A 1 292 ? 4.644 17.617 4.094 1.00 86.94 292 LYS A N 1
ATOM 2271 C CA . LYS A 1 292 ? 5.954 17.238 3.571 1.00 86.94 292 LYS A CA 1
ATOM 2272 C C . LYS A 1 292 ? 6.861 16.722 4.691 1.00 86.94 292 LYS A C 1
ATOM 2274 O O . LYS A 1 292 ? 6.945 17.331 5.758 1.00 86.94 292 LYS A O 1
ATOM 2279 N N . GLN A 1 293 ? 7.508 15.593 4.442 1.00 91.56 293 GLN A N 1
ATOM 2280 C CA . GLN A 1 293 ? 8.389 14.902 5.376 1.00 91.56 293 GLN A CA 1
ATOM 2281 C C . GLN A 1 293 ? 9.853 15.098 4.979 1.00 91.56 293 GLN A C 1
ATOM 2283 O O . GLN A 1 293 ? 10.172 15.365 3.822 1.00 91.56 293 GLN A O 1
ATOM 2288 N N . ASP A 1 294 ? 10.743 14.975 5.961 1.00 89.31 294 ASP A N 1
ATOM 2289 C CA . ASP A 1 294 ? 12.183 15.087 5.749 1.00 89.31 294 ASP A CA 1
ATOM 2290 C C . ASP A 1 294 ? 12.772 13.781 5.192 1.00 89.31 294 ASP A C 1
ATOM 2292 O O . ASP A 1 294 ? 12.780 12.745 5.868 1.00 89.31 294 ASP A O 1
ATOM 2296 N N . THR A 1 295 ? 13.295 13.875 3.970 1.00 90.06 295 THR A N 1
ATOM 2297 C CA . THR A 1 295 ? 13.933 12.800 3.202 1.00 90.06 295 THR A CA 1
ATOM 2298 C C . THR A 1 295 ? 15.462 12.921 3.169 1.00 90.06 295 THR A C 1
ATOM 2300 O O . THR A 1 295 ? 16.129 12.114 2.534 1.00 90.06 295 THR A O 1
ATOM 2303 N N . SER A 1 296 ? 16.062 13.888 3.878 1.00 85.69 296 SER A N 1
ATOM 2304 C CA . SER A 1 296 ? 17.516 14.142 3.838 1.00 85.69 296 SER A CA 1
ATOM 2305 C C . SER A 1 296 ? 18.383 12.967 4.304 1.00 85.69 296 SER A C 1
ATOM 2307 O O . SER A 1 296 ? 19.555 12.881 3.947 1.00 85.69 296 SER A O 1
ATOM 2309 N N . GLY A 1 297 ? 17.809 12.063 5.101 1.00 83.94 297 GLY A N 1
ATOM 2310 C CA . GLY A 1 297 ? 18.477 10.854 5.573 1.00 83.94 297 GLY A CA 1
ATOM 2311 C C . GLY A 1 297 ? 18.449 9.690 4.584 1.00 83.94 297 GLY A C 1
ATOM 2312 O O . GLY A 1 297 ? 19.014 8.648 4.897 1.00 83.94 297 GLY A O 1
ATOM 2313 N N . ASP A 1 298 ? 17.771 9.808 3.447 1.00 87.44 298 ASP A N 1
ATOM 2314 C CA . ASP A 1 298 ? 17.737 8.760 2.432 1.00 87.44 298 ASP A CA 1
ATOM 2315 C C . ASP A 1 298 ? 19.021 8.714 1.580 1.00 87.44 298 ASP A C 1
ATOM 2317 O O . ASP A 1 298 ? 19.751 9.707 1.501 1.00 87.44 298 ASP A O 1
ATOM 2321 N N . PRO A 1 299 ? 19.324 7.565 0.942 1.00 75.06 299 PRO A N 1
ATOM 2322 C CA . PRO A 1 299 ? 20.528 7.403 0.135 1.00 75.06 299 PRO A CA 1
ATOM 2323 C C . PRO A 1 299 ? 20.683 8.483 -0.942 1.00 75.06 299 PRO A C 1
ATOM 2325 O O . PRO A 1 299 ? 19.734 8.861 -1.630 1.00 75.06 299 PRO A O 1
ATOM 2328 N N . SER A 1 300 ? 21.917 8.953 -1.120 1.00 60.22 300 SER A N 1
ATOM 2329 C CA . SER A 1 300 ? 22.264 9.871 -2.201 1.00 60.22 300 SER A CA 1
ATOM 2330 C C . SER A 1 300 ? 22.243 9.148 -3.550 1.00 60.22 300 SER A C 1
ATOM 2332 O O . SER A 1 300 ? 22.954 8.163 -3.726 1.00 60.22 300 SER A O 1
ATOM 2334 N N . GLY A 1 301 ? 21.484 9.686 -4.500 1.00 62.12 301 GLY A N 1
ATOM 2335 C CA . GLY A 1 301 ? 21.505 9.336 -5.922 1.00 62.12 301 GLY A CA 1
ATOM 2336 C C . GLY A 1 301 ? 21.308 10.601 -6.759 1.00 62.12 301 GLY A C 1
ATOM 2337 O O . GLY A 1 301 ? 21.011 11.660 -6.200 1.00 62.12 301 GLY A O 1
ATOM 2338 N N . ASN A 1 302 ? 21.458 10.518 -8.081 1.00 60.06 302 ASN A N 1
ATOM 2339 C CA . ASN A 1 302 ? 21.314 11.676 -8.971 1.00 60.06 302 ASN A CA 1
ATOM 2340 C C . ASN A 1 302 ? 20.214 11.428 -10.016 1.00 60.06 302 ASN A C 1
ATOM 2342 O O . ASN A 1 302 ? 20.154 10.360 -10.622 1.00 60.06 302 ASN A O 1
ATOM 2346 N N . GLY A 1 303 ? 19.363 12.428 -10.273 1.00 65.88 303 GLY A N 1
ATOM 2347 C CA . GLY A 1 303 ? 18.341 12.354 -11.325 1.00 65.88 303 GLY A CA 1
ATOM 2348 C C . GLY A 1 303 ? 17.318 11.236 -11.088 1.00 65.88 303 GLY A C 1
ATOM 2349 O O . GLY A 1 303 ? 16.812 11.096 -9.979 1.00 65.88 303 GLY A O 1
ATOM 2350 N N . LEU A 1 304 ? 17.041 10.425 -12.118 1.00 66.12 304 LEU A N 1
ATOM 2351 C CA . LEU A 1 304 ? 15.990 9.390 -12.115 1.00 66.12 304 LEU A CA 1
ATOM 2352 C C . LEU A 1 304 ? 16.101 8.374 -10.962 1.00 66.12 304 LEU A C 1
ATOM 2354 O O . LEU A 1 304 ? 15.084 7.838 -10.527 1.00 66.12 304 LEU A O 1
ATOM 2358 N N . GLU A 1 305 ? 17.304 8.135 -10.433 1.00 74.06 305 GLU A N 1
ATOM 2359 C CA . GLU A 1 305 ? 17.517 7.251 -9.278 1.00 74.06 305 GLU A CA 1
ATOM 2360 C C . GLU A 1 305 ? 16.852 7.786 -8.006 1.00 74.06 305 GLU A C 1
ATOM 2362 O O . GLU A 1 305 ? 16.357 7.012 -7.191 1.00 74.06 305 GLU A O 1
ATOM 2367 N N . ARG A 1 306 ? 16.789 9.114 -7.851 1.00 82.12 306 ARG A N 1
ATOM 2368 C CA . ARG A 1 306 ? 16.087 9.759 -6.738 1.00 82.12 306 ARG A CA 1
ATOM 2369 C C . ARG A 1 306 ? 14.576 9.715 -6.901 1.00 82.12 306 ARG A C 1
ATOM 2371 O O . ARG A 1 306 ? 13.876 9.760 -5.897 1.00 82.12 306 ARG A O 1
ATOM 2378 N N . HIS A 1 307 ? 14.060 9.601 -8.121 1.00 85.94 307 HIS A N 1
ATOM 2379 C CA . HIS A 1 307 ? 12.621 9.467 -8.314 1.00 85.94 307 HIS A CA 1
ATOM 2380 C C . HIS A 1 307 ? 12.110 8.080 -7.919 1.00 85.94 307 HIS A C 1
ATOM 2382 O O . HIS A 1 307 ? 10.999 7.982 -7.427 1.00 85.94 307 HIS A O 1
ATOM 2388 N N . GLY A 1 308 ? 12.905 7.022 -8.115 1.00 88.62 308 GLY A N 1
ATOM 2389 C CA . GLY A 1 308 ? 12.484 5.648 -7.838 1.00 88.62 308 GLY A CA 1
ATOM 2390 C C . GLY A 1 308 ? 12.120 5.400 -6.371 1.00 88.62 308 GLY A C 1
ATOM 2391 O O . GLY A 1 308 ? 12.736 5.954 -5.468 1.00 88.62 308 GLY A O 1
ATOM 2392 N N . ILE A 1 309 ? 11.174 4.488 -6.119 1.00 90.12 309 ILE A N 1
ATOM 2393 C CA . ILE A 1 309 ? 10.668 4.180 -4.766 1.00 90.12 309 ILE A CA 1
ATOM 2394 C C . ILE A 1 309 ? 11.774 3.781 -3.778 1.00 90.12 309 ILE A C 1
ATOM 2396 O O . ILE A 1 309 ? 11.703 4.024 -2.575 1.00 90.12 309 ILE A O 1
ATOM 2400 N N . MET A 1 310 ? 12.846 3.210 -4.308 1.00 90.06 310 MET A N 1
ATOM 2401 C CA . MET A 1 310 ? 13.997 2.742 -3.552 1.00 90.06 310 MET A CA 1
ATOM 2402 C C . MET A 1 310 ? 14.906 3.856 -3.046 1.00 90.06 310 MET A C 1
ATOM 2404 O O . MET A 1 310 ? 15.789 3.605 -2.228 1.00 90.06 310 MET A O 1
ATOM 2408 N N . SER A 1 311 ? 14.669 5.096 -3.463 1.00 91.00 311 SER A N 1
ATOM 2409 C CA . SER A 1 311 ? 15.319 6.262 -2.882 1.00 91.00 311 SER A CA 1
ATOM 2410 C C . SER A 1 311 ? 14.744 6.636 -1.511 1.00 91.00 311 SER A C 1
ATOM 2412 O O . SER A 1 311 ? 15.225 7.589 -0.919 1.00 91.00 311 SER A O 1
ATOM 2414 N N . PHE A 1 312 ? 13.743 5.917 -0.982 1.00 93.00 312 PHE A N 1
ATOM 2415 C CA . PHE A 1 312 ? 13.054 6.258 0.274 1.00 93.00 312 PHE A CA 1
ATOM 2416 C C . PHE A 1 312 ? 13.243 5.224 1.405 1.00 93.00 312 PHE A C 1
ATOM 2418 O O . PHE A 1 312 ? 12.432 5.150 2.333 1.00 93.00 312 PHE A O 1
ATOM 2425 N N . LYS A 1 313 ? 14.304 4.402 1.353 1.00 90.94 313 LYS A N 1
ATOM 2426 C CA . LYS A 1 313 ? 14.556 3.281 2.294 1.00 90.94 313 LYS A CA 1
ATOM 2427 C C . LYS A 1 313 ? 14.703 3.690 3.765 1.00 90.94 313 LYS A C 1
ATOM 2429 O O . LYS A 1 313 ? 14.452 2.873 4.652 1.00 90.94 313 LYS A O 1
ATOM 2434 N N . ASN A 1 314 ? 15.118 4.921 4.056 1.00 91.31 314 ASN A N 1
ATOM 2435 C CA . ASN A 1 314 ? 15.206 5.435 5.425 1.00 91.31 314 ASN A CA 1
ATOM 2436 C C . ASN A 1 314 ? 13.947 6.212 5.815 1.00 91.31 314 ASN A C 1
ATOM 2438 O O . ASN A 1 314 ? 13.543 6.179 6.978 1.00 91.31 314 ASN A O 1
ATOM 2442 N N . SER A 1 315 ? 13.295 6.862 4.853 1.00 93.25 315 SER A N 1
ATOM 2443 C CA . SER A 1 315 ? 11.989 7.493 5.039 1.00 93.25 315 SER A CA 1
ATOM 2444 C C . SER A 1 315 ? 10.899 6.496 5.434 1.00 93.25 315 SER A C 1
ATOM 2446 O O . SER A 1 315 ? 10.150 6.757 6.378 1.00 93.25 315 SER A O 1
ATOM 2448 N N . VAL A 1 316 ? 10.846 5.329 4.783 1.00 92.38 316 VAL A N 1
ATOM 2449 C CA . VAL A 1 316 ? 9.828 4.303 5.058 1.00 92.38 316 VAL A CA 1
ATOM 2450 C C . VAL A 1 316 ? 9.882 3.797 6.505 1.00 92.38 316 VAL A C 1
ATOM 2452 O O . VAL A 1 316 ? 8.844 3.662 7.145 1.00 92.38 316 VAL A O 1
ATOM 2455 N N . LYS A 1 317 ? 11.077 3.672 7.098 1.00 90.12 317 LYS A N 1
ATOM 2456 C CA . LYS A 1 317 ? 11.281 3.223 8.493 1.00 90.12 317 LYS A CA 1
ATOM 2457 C C . LYS A 1 317 ? 10.697 4.167 9.550 1.00 90.12 317 LYS A C 1
ATOM 2459 O O . LYS A 1 317 ? 10.675 3.843 10.735 1.00 90.12 317 LYS A O 1
ATOM 2464 N N . LYS A 1 318 ? 10.272 5.368 9.147 1.00 91.31 318 LYS A N 1
ATOM 2465 C CA . LYS A 1 318 ? 9.667 6.377 10.027 1.00 91.31 318 LYS A CA 1
ATOM 2466 C C . LYS A 1 318 ? 8.136 6.360 9.966 1.00 91.31 318 LYS A C 1
ATOM 2468 O O . LYS A 1 318 ? 7.502 7.077 10.742 1.00 91.31 318 LYS A O 1
ATOM 2473 N N . LEU A 1 319 ? 7.523 5.564 9.084 1.00 90.25 319 LEU A N 1
ATOM 2474 C CA . LEU A 1 319 ? 6.074 5.585 8.858 1.00 90.25 319 LEU A CA 1
ATOM 2475 C C . LEU A 1 319 ? 5.259 5.214 10.099 1.00 90.25 319 LEU A C 1
ATOM 2477 O O . LEU A 1 319 ? 4.244 5.860 10.356 1.00 90.25 319 LEU A O 1
ATOM 2481 N N . GLY A 1 320 ? 5.723 4.274 10.928 1.00 88.69 320 GLY A N 1
ATOM 2482 C CA . GLY A 1 320 ? 5.030 3.931 12.172 1.00 88.69 320 GLY A CA 1
ATOM 2483 C C . GLY A 1 320 ? 4.957 5.118 13.138 1.00 88.69 320 GLY A C 1
ATOM 2484 O O . GLY A 1 320 ? 3.934 5.356 13.779 1.00 88.69 320 GLY A O 1
ATOM 2485 N N . GLN A 1 321 ? 6.006 5.947 13.183 1.00 89.56 321 GLN A N 1
ATOM 2486 C CA . GLN A 1 321 ? 6.016 7.173 13.989 1.00 89.56 321 GLN A CA 1
ATOM 2487 C C . GLN A 1 321 ? 5.043 8.222 13.442 1.00 89.56 321 GLN A C 1
ATOM 2489 O O . GLN A 1 321 ? 4.403 8.932 14.218 1.00 89.56 321 GLN A O 1
ATOM 2494 N N . VAL A 1 322 ? 4.934 8.336 12.117 1.00 89.00 322 VAL A N 1
ATOM 2495 C CA . VAL A 1 322 ? 3.985 9.247 11.461 1.00 89.00 322 VAL A CA 1
ATOM 2496 C C . VAL A 1 322 ? 2.549 8.820 11.753 1.00 89.00 322 VAL A C 1
ATOM 2498 O O . VAL A 1 322 ? 1.752 9.648 12.193 1.00 89.00 322 VAL A O 1
ATOM 2501 N N . LEU A 1 323 ? 2.244 7.531 11.600 1.00 86.62 323 LEU A N 1
ATOM 2502 C CA . LEU A 1 323 ? 0.920 6.980 11.874 1.00 86.62 323 LEU A CA 1
ATOM 2503 C C . LEU A 1 323 ? 0.522 7.164 13.345 1.00 86.62 323 LEU A C 1
ATOM 2505 O O . LEU A 1 323 ? -0.578 7.623 13.643 1.00 86.62 323 LEU A O 1
ATOM 2509 N N . ASN A 1 324 ? 1.443 6.903 14.275 1.00 86.69 324 ASN A N 1
ATOM 2510 C CA . ASN A 1 324 ? 1.197 7.108 15.703 1.00 86.69 324 ASN A CA 1
ATOM 2511 C C . ASN A 1 324 ? 0.908 8.577 16.046 1.00 86.69 324 ASN A C 1
ATOM 2513 O O . ASN A 1 324 ? 0.040 8.849 16.874 1.00 86.69 324 ASN A O 1
ATOM 2517 N N . LYS A 1 325 ? 1.579 9.533 15.390 1.00 86.50 325 LYS A N 1
ATOM 2518 C CA . LYS A 1 325 ? 1.291 10.965 15.571 1.00 86.50 325 LYS A CA 1
ATOM 2519 C C . LYS A 1 325 ? -0.111 11.340 15.088 1.00 86.50 325 LYS A C 1
ATOM 2521 O O . LYS A 1 325 ? -0.744 12.171 15.728 1.00 86.50 325 LYS A O 1
ATOM 2526 N N . ILE A 1 326 ? -0.590 10.746 13.993 1.00 82.44 326 ILE A N 1
ATOM 2527 C CA . ILE A 1 326 ? -1.958 10.963 13.491 1.00 82.44 326 ILE A CA 1
ATOM 2528 C C . ILE A 1 326 ? -2.973 10.424 14.505 1.00 82.44 326 ILE A C 1
ATOM 2530 O O . ILE A 1 326 ? -3.841 11.167 14.957 1.00 82.44 326 ILE A O 1
ATOM 2534 N N . ARG A 1 327 ? -2.786 9.183 14.975 1.00 84.69 327 ARG A N 1
ATOM 2535 C CA . ARG A 1 327 ? -3.649 8.556 15.995 1.00 84.69 327 ARG A CA 1
ATOM 2536 C C . ARG A 1 327 ? -3.756 9.379 17.280 1.00 84.69 327 ARG A C 1
ATOM 2538 O O . ARG A 1 327 ? -4.842 9.515 17.832 1.00 84.69 327 ARG A O 1
ATOM 2545 N N . GLN A 1 328 ? -2.646 9.952 17.748 1.00 81.88 328 GLN A N 1
ATOM 2546 C CA . GLN A 1 328 ? -2.616 10.784 18.959 1.00 81.88 328 GLN A CA 1
ATOM 2547 C C . GLN A 1 328 ? -3.356 12.120 18.811 1.00 81.88 328 GLN A C 1
ATOM 2549 O O . GLN A 1 328 ? -3.785 12.684 19.813 1.00 81.88 328 GLN A O 1
ATOM 2554 N N . LYS A 1 329 ? -3.502 12.636 17.585 1.00 73.31 329 LYS A N 1
ATOM 2555 C CA . LYS A 1 329 ? -4.183 13.911 17.311 1.00 73.31 329 LYS A CA 1
ATOM 2556 C C . LYS A 1 329 ? -5.705 13.766 17.226 1.00 73.31 329 LYS A C 1
ATOM 2558 O O . LYS A 1 329 ? -6.389 14.782 17.202 1.00 73.31 329 LYS A O 1
ATOM 2563 N N . GLY A 1 330 ? -6.232 12.537 17.219 1.00 60.06 330 GLY A N 1
ATOM 2564 C CA . GLY A 1 330 ? -7.670 12.275 17.090 1.00 60.06 330 GLY A CA 1
ATOM 2565 C C . GLY A 1 330 ? -8.254 12.673 15.728 1.00 60.06 330 GLY A C 1
ATOM 2566 O O . GLY A 1 330 ? -9.473 12.754 15.600 1.00 60.06 330 GLY A O 1
ATOM 2567 N N . GLU A 1 331 ? -7.390 12.934 14.741 1.00 51.56 331 GLU A N 1
ATOM 2568 C CA . GLU A 1 331 ? -7.728 13.214 13.335 1.00 51.56 331 GLU A CA 1
ATOM 2569 C C . GLU A 1 331 ? -8.093 11.925 12.618 1.00 51.56 331 GLU A C 1
ATOM 2571 O O . GLU A 1 331 ? -7.346 10.934 12.799 1.00 51.56 331 GLU A O 1
#

Sequence (331 aa):
MFVDGLEKSASDQKICKDYYAFGALMPGRNYSPDSYRFGFNGMEMDNEVKGTGNSLDFGARIYDPRLGRWLACDPLAVKYPDVSPYTFVLNTPIQAIDPDGKVVIFIGGNHFSPINSSGNSAAYWREYDKDGNETYAFDKEVMQQFNDYKSIYRDGSLGGWAPMNLGIFDDETNMTVTSRRNAGSVQGMKDAKPILDNLKDGETIKIVTHSMGAAFAKGYIDALKTYMKENNINAKIEIEVDFAPYQSDDYGNSAYGSRSPYEEGKGSVPTSQYSHKDDGVAGDKQMRGAKKQDTSGDPSGNGLERHGIMSFKNSVKKLGQVLNKIRQKGE